Protein AF-A0A9P6I2E2-F1 (afdb_monomer)

Radius of gyration: 27.04 Å; Cα contacts (8 Å, |Δi|>4): 259; chains: 1; bounding box: 62×48×86 Å

Nearest PDB structures (foldseek):
  1e0s-assembly1_A  TM=2.964E-01  e=1.724E-02  Homo sapiens
  1hur-assembly1_B  TM=3.135E-01  e=8.341E-02  Homo sapiens
  1moz-assembly2_B  TM=3.177E-01  e=1.143E-01  Saccharomyces cerevisiae
  1mr3-assembly1_F  TM=2.846E-01  e=8.884E-02  Saccharomyces cerevisiae
  2x77-assembly1_A  TM=3.031E-01  e=4.298E-01  Leishmania major

Secondary structure (DSSP, 8-state):
--HHHHHHHHHHHHHHHTGGG-------PPPP-------------------------------HHHHHHHHTT--EEEEESSHHHHHHHHHT-SEEEPP-PPPTT----EEEEEETTEEEEEEEPPTT--SHHHHHHHHHHHHHH-TT--EEEE--------S-S--S--------TT-EEEEES-GGGS-GGGTHHHHHHHHHHHHHHHHTTSEEEEE-----HHHHHHHTTS--------HHHHHHHHHHHHHHHHTTS---TTHHHHHHHHHHHHHTT-

InterPro domains:
  IPR035994 Nucleoside phosphorylase superfamily [G3DSA:3.40.50.1580] (73-261)
  IPR035994 Nucleoside phosphorylase superfamily [SSF53167] (71-188)
  IPR053137 Nucleotide-binding leucine-rich repeat (NLR)-like [PTHR46082] (70-202)
  IPR056884 Nephrocystin 3-like, N-terminal [PF24883] (179-222)

Solvent-accessible surface area (backbone atoms only — not comparable to full-atom values): 18005 Å² total; per-residue (Å²): 132,61,65,67,60,49,50,52,52,51,46,50,47,59,58,64,71,55,64,86,75,76,85,84,82,88,85,82,90,83,82,90,79,90,84,83,87,86,85,90,87,86,84,88,85,93,80,92,83,91,78,95,67,88,72,80,74,81,72,78,73,79,61,61,69,62,54,51,63,57,34,53,63,28,37,35,36,37,40,13,62,42,74,70,39,37,53,53,54,59,71,61,42,76,41,80,47,81,83,74,90,65,60,98,90,43,89,74,65,69,46,38,27,27,48,86,93,42,30,35,40,36,35,47,46,61,89,96,49,81,56,68,68,60,49,51,52,53,49,53,46,47,49,69,69,25,74,44,48,78,44,74,44,81,52,69,90,80,90,77,79,57,69,82,89,70,96,63,96,68,90,64,87,62,55,56,96,84,54,43,74,50,78,41,80,50,54,65,72,46,57,61,90,79,44,50,32,63,52,49,52,52,44,54,53,51,50,30,68,76,42,61,91,41,40,46,81,46,76,41,58,72,96,40,77,70,57,50,63,74,46,68,89,55,95,80,80,89,82,61,42,48,64,66,54,47,38,53,52,40,65,73,46,41,63,79,65,45,76,79,51,77,98,50,91,64,48,65,60,52,49,42,50,54,46,42,74,68,51,77,38,94

Structure (mmCIF, N/CA/C/O backbone):
data_AF-A0A9P6I2E2-F1
#
_entry.id   AF-A0A9P6I2E2-F1
#
loop_
_atom_site.group_PDB
_atom_site.id
_atom_site.type_symbol
_atom_site.label_atom_id
_atom_site.label_alt_id
_atom_site.label_comp_id
_atom_site.label_asym_id
_atom_site.label_entity_id
_atom_site.label_seq_id
_atom_site.pdbx_PDB_ins_code
_atom_site.Cartn_x
_atom_site.Cartn_y
_atom_site.Cartn_z
_atom_site.occupancy
_atom_site.B_iso_or_equiv
_atom_site.auth_seq_id
_atom_site.auth_comp_id
_atom_site.auth_asym_id
_atom_site.auth_atom_id
_atom_site.pdbx_PDB_model_num
ATOM 1 N N . MET A 1 1 ? -9.040 20.855 3.981 1.00 49.97 1 MET A N 1
ATOM 2 C CA . MET A 1 1 ? -9.761 19.614 3.627 1.00 49.97 1 MET A CA 1
ATOM 3 C C . MET A 1 1 ? -10.482 19.162 4.879 1.00 49.97 1 MET A C 1
ATOM 5 O O . MET A 1 1 ? -9.845 19.140 5.918 1.00 49.97 1 MET A O 1
ATOM 9 N N . ASP A 1 2 ? -11.789 18.930 4.806 1.00 62.09 2 ASP A N 1
ATOM 10 C CA . ASP A 1 2 ? -12.589 18.539 5.970 1.00 62.09 2 ASP A CA 1
ATOM 11 C C . ASP A 1 2 ? -12.323 17.061 6.301 1.00 62.09 2 ASP A C 1
ATOM 13 O O . ASP A 1 2 ? -12.554 16.191 5.457 1.00 62.09 2 ASP A O 1
ATOM 17 N N . ILE A 1 3 ? -11.776 16.803 7.492 1.00 42.94 3 ILE A N 1
ATOM 18 C CA . ILE A 1 3 ? -11.424 15.461 7.974 1.00 42.94 3 ILE A CA 1
ATOM 19 C C . ILE A 1 3 ? -12.670 14.576 8.033 1.00 42.94 3 ILE A C 1
ATOM 21 O O . ILE A 1 3 ? -12.584 13.403 7.680 1.00 42.94 3 ILE A O 1
ATOM 25 N N . GLU A 1 4 ? -13.842 15.124 8.367 1.00 44.62 4 GLU A N 1
ATOM 26 C CA . GLU A 1 4 ? -15.082 14.342 8.389 1.00 44.62 4 GLU A CA 1
ATOM 27 C C . GLU A 1 4 ? -15.512 13.922 6.984 1.00 44.62 4 GLU A C 1
ATOM 29 O O . GLU A 1 4 ? -15.954 12.793 6.768 1.00 44.62 4 GLU A O 1
ATOM 34 N N . ARG A 1 5 ? -15.327 14.803 5.996 1.00 43.84 5 ARG A N 1
ATOM 35 C CA . ARG A 1 5 ? -15.618 14.484 4.595 1.00 43.84 5 ARG A CA 1
ATOM 36 C C . ARG A 1 5 ? -14.666 13.417 4.060 1.00 43.84 5 ARG A C 1
ATOM 38 O O . ARG A 1 5 ? -15.123 12.500 3.385 1.00 43.84 5 ARG A O 1
ATOM 45 N N . LEU A 1 6 ? -13.376 13.503 4.392 1.00 46.28 6 LEU A N 1
ATOM 46 C CA . LEU A 1 6 ? -12.390 12.484 4.028 1.00 46.28 6 LEU A CA 1
ATOM 47 C C . LEU A 1 6 ? -12.698 11.145 4.713 1.00 46.28 6 LEU A C 1
ATOM 49 O O . LEU A 1 6 ? -12.733 10.120 4.041 1.00 46.28 6 LEU A O 1
ATOM 53 N N . ARG A 1 7 ? -13.009 11.155 6.014 1.00 53.84 7 ARG A N 1
ATOM 54 C CA . ARG A 1 7 ? -13.409 9.972 6.793 1.00 53.84 7 ARG A CA 1
ATOM 55 C C . ARG A 1 7 ? -14.649 9.301 6.222 1.00 53.84 7 ARG A C 1
ATOM 57 O O . ARG A 1 7 ? -14.660 8.087 6.059 1.00 53.84 7 ARG A O 1
ATOM 64 N N . LYS A 1 8 ? -15.663 10.077 5.836 1.00 53.69 8 LYS A N 1
ATOM 65 C CA . LYS A 1 8 ? -16.885 9.552 5.214 1.00 53.69 8 LYS A CA 1
ATOM 66 C C . LYS A 1 8 ? -16.615 8.928 3.843 1.00 53.69 8 LYS A C 1
ATOM 68 O O . LYS A 1 8 ? -17.142 7.860 3.550 1.00 53.69 8 LYS A O 1
ATOM 73 N N . SER A 1 9 ? -15.784 9.571 3.029 1.00 49.38 9 SER A N 1
ATOM 74 C CA . SER A 1 9 ? -15.399 9.098 1.696 1.00 49.38 9 SER A CA 1
ATOM 75 C C . SER A 1 9 ? -14.531 7.840 1.738 1.00 49.38 9 SER A C 1
ATOM 77 O O . SER A 1 9 ? -14.812 6.874 1.032 1.00 49.38 9 SER A O 1
ATOM 79 N N . ILE A 1 10 ? -13.523 7.822 2.611 1.00 53.28 10 ILE A N 1
ATOM 80 C CA . ILE A 1 10 ? -12.698 6.645 2.882 1.00 53.28 10 ILE A CA 1
ATOM 81 C C . ILE A 1 10 ? -13.595 5.528 3.431 1.00 53.28 10 ILE A C 1
ATOM 83 O O . ILE A 1 10 ? -13.597 4.429 2.891 1.00 53.28 10 ILE A O 1
ATOM 87 N N . GLY A 1 11 ? -14.452 5.810 4.417 1.00 55.69 11 GLY A N 1
ATOM 88 C CA . GLY A 1 11 ? -15.417 4.846 4.953 1.00 55.69 11 GLY A CA 1
ATOM 89 C C . GLY A 1 11 ? -16.348 4.250 3.889 1.00 55.69 11 GLY A C 1
ATOM 90 O O . GLY A 1 11 ? -16.613 3.051 3.907 1.00 55.69 11 GLY A O 1
ATOM 91 N N . GLN A 1 12 ? -16.810 5.045 2.920 1.00 49.62 12 GLN A N 1
ATOM 92 C CA . GLN A 1 12 ? -17.607 4.553 1.790 1.00 49.62 12 GLN A CA 1
ATOM 93 C C . GLN A 1 12 ? -16.805 3.649 0.851 1.00 49.62 12 GLN A C 1
ATOM 95 O O . GLN A 1 12 ? -17.324 2.613 0.435 1.00 49.62 12 GLN A O 1
ATOM 100 N N . PHE A 1 13 ? -15.548 3.987 0.558 1.00 51.56 13 PHE A N 1
ATOM 101 C CA . PHE A 1 13 ? -14.645 3.099 -0.173 1.00 51.56 13 PHE A CA 1
ATOM 102 C C . PHE A 1 13 ? -14.507 1.751 0.541 1.00 51.56 13 PHE A C 1
ATOM 104 O O . PHE A 1 13 ? -14.855 0.721 -0.031 1.00 51.56 13 PHE A O 1
ATOM 111 N N . TRP A 1 14 ? -14.171 1.763 1.836 1.00 53.38 14 TRP A N 1
ATOM 112 C CA . TRP A 1 14 ? -14.073 0.552 2.660 1.00 53.38 14 TRP A CA 1
ATOM 113 C C . TRP A 1 14 ? -15.358 -0.291 2.670 1.00 53.38 14 TRP A C 1
ATOM 115 O O . TRP A 1 14 ? -15.299 -1.518 2.714 1.00 53.38 14 TRP A O 1
ATOM 125 N N . GLN A 1 15 ? -16.534 0.338 2.638 1.00 49.53 15 GLN A N 1
ATOM 126 C CA . GLN A 1 15 ? -17.828 -0.358 2.608 1.00 49.53 15 GLN A CA 1
ATOM 127 C C . GLN A 1 15 ? -18.157 -0.976 1.246 1.00 49.53 15 GLN A C 1
ATOM 129 O O . GLN A 1 15 ? -18.928 -1.931 1.186 1.00 49.53 15 GLN A O 1
ATOM 134 N N . THR A 1 16 ? -17.630 -0.424 0.155 1.00 45.88 16 THR A N 1
ATOM 135 C CA . THR A 1 16 ? -17.978 -0.850 -1.208 1.00 45.88 16 THR A CA 1
ATOM 136 C C . THR A 1 16 ? -17.026 -1.940 -1.695 1.00 45.88 16 THR A C 1
ATOM 138 O O . THR A 1 16 ? -17.489 -2.937 -2.241 1.00 45.88 16 THR A O 1
ATOM 141 N N . THR A 1 17 ? -15.733 -1.814 -1.384 1.00 43.41 17 THR A N 1
ATOM 142 C CA . THR A 1 17 ? -14.674 -2.778 -1.729 1.00 43.41 17 THR A CA 1
ATOM 143 C C . THR A 1 17 ? -14.797 -4.101 -0.969 1.00 43.41 17 THR A C 1
ATOM 145 O O . THR A 1 17 ? -14.499 -5.162 -1.505 1.00 43.41 17 THR A O 1
ATOM 148 N N . LEU A 1 18 ? -15.264 -4.067 0.286 1.00 49.19 18 LEU A N 1
ATOM 149 C CA . LEU A 1 18 ? -15.216 -5.222 1.197 1.00 49.19 18 LEU A CA 1
ATOM 150 C C . LEU A 1 18 ? -16.548 -5.972 1.350 1.00 49.19 18 LEU A C 1
ATOM 152 O O . LEU A 1 18 ? -16.693 -6.807 2.239 1.00 49.19 18 LEU A O 1
ATOM 156 N N . LYS A 1 19 ? -17.538 -5.704 0.491 1.00 43.62 19 LYS A N 1
ATOM 157 C CA . LYS A 1 19 ? -18.836 -6.409 0.505 1.00 43.62 19 LYS A CA 1
ATOM 158 C C . LYS A 1 19 ? -18.767 -7.876 0.065 1.00 43.62 19 LYS A C 1
ATOM 160 O O . LYS A 1 19 ? -19.709 -8.607 0.339 1.00 43.62 19 LYS A O 1
ATOM 165 N N . GLY A 1 20 ? -17.677 -8.313 -0.567 1.00 36.00 20 GLY A N 1
ATOM 166 C CA . GLY A 1 20 ? -17.499 -9.700 -1.017 1.00 36.00 20 GLY A CA 1
ATOM 167 C C . GLY A 1 20 ? -17.038 -10.689 0.060 1.00 36.00 20 GLY A C 1
ATOM 168 O O . GLY A 1 20 ? -16.788 -11.842 -0.263 1.00 36.00 20 GLY A O 1
ATOM 169 N N . ALA A 1 21 ? -16.879 -10.260 1.317 1.00 41.47 21 ALA A N 1
ATOM 170 C CA . ALA A 1 21 ? -16.219 -11.058 2.354 1.00 41.47 21 ALA A CA 1
ATOM 171 C C . ALA A 1 21 ? -17.137 -11.509 3.511 1.00 41.47 21 ALA A C 1
ATOM 173 O O . ALA A 1 21 ? -16.623 -12.050 4.491 1.00 41.47 21 ALA A O 1
ATOM 174 N N . ASP A 1 22 ? -18.452 -11.283 3.386 1.00 38.75 22 ASP A N 1
ATOM 175 C CA . ASP A 1 22 ? -19.469 -11.448 4.440 1.00 38.75 22 ASP A CA 1
ATOM 176 C C . ASP A 1 22 ? -20.515 -12.546 4.113 1.00 38.75 22 ASP A C 1
ATOM 178 O O . ASP A 1 22 ? -21.703 -12.363 4.386 1.00 38.75 22 ASP A O 1
ATOM 182 N N . GLU A 1 23 ? -20.119 -13.694 3.550 1.00 36.84 23 GLU A N 1
ATOM 183 C CA . GLU A 1 23 ? -20.963 -14.899 3.652 1.00 36.84 23 GLU A CA 1
ATOM 184 C C . GLU A 1 23 ? -20.559 -15.746 4.870 1.00 36.84 23 GLU A C 1
ATOM 186 O O . GLU A 1 23 ? -19.530 -16.414 4.893 1.00 36.84 23 GLU A O 1
ATOM 191 N N . GLU A 1 24 ? -21.448 -15.652 5.867 1.00 35.50 24 GLU A N 1
ATOM 192 C CA . GLU A 1 24 ? -21.705 -16.518 7.026 1.00 35.50 24 GLU A CA 1
ATOM 193 C C . GLU A 1 24 ? -20.691 -16.574 8.180 1.00 35.50 24 GLU A C 1
ATOM 195 O O . GLU A 1 24 ? -19.664 -17.230 8.101 1.00 35.50 24 GLU A O 1
ATOM 200 N N . LEU A 1 25 ? -21.099 -16.026 9.337 1.00 30.27 25 LEU A N 1
ATOM 201 C CA . LEU A 1 25 ? -21.218 -16.777 10.601 1.00 30.27 25 LEU A CA 1
ATOM 202 C C . LEU A 1 25 ? -22.277 -16.107 11.520 1.00 30.27 25 LEU A C 1
ATOM 204 O O . LEU A 1 25 ? -22.329 -14.877 11.609 1.00 30.27 25 LEU A O 1
ATOM 208 N N . PRO A 1 26 ? -23.153 -16.875 12.201 1.00 31.88 26 PRO A N 1
ATOM 209 C CA . PRO A 1 26 ? -24.278 -16.329 12.955 1.00 31.88 26 PRO A CA 1
ATOM 210 C C . PRO A 1 26 ? -23.908 -15.912 14.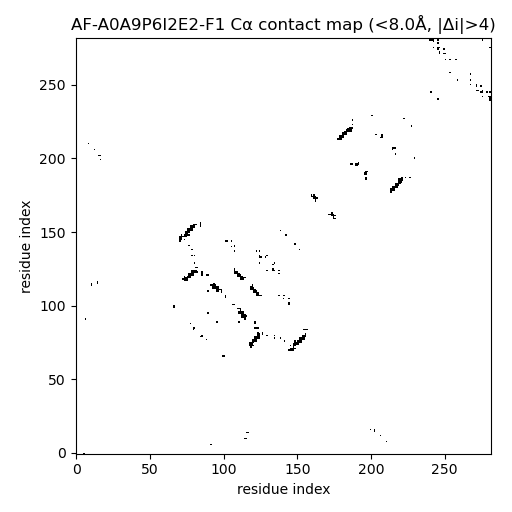390 1.00 31.88 26 PRO A C 1
ATOM 212 O O . PRO A 1 26 ? -23.508 -16.723 15.214 1.00 31.88 26 PRO A O 1
ATOM 215 N N . GLY A 1 27 ? -24.147 -14.629 14.672 1.00 34.41 27 GLY A N 1
ATOM 216 C CA . GLY A 1 27 ? -24.648 -14.040 15.920 1.00 34.41 27 GLY A CA 1
ATOM 217 C C . GLY A 1 27 ? -24.216 -14.598 17.282 1.00 34.41 27 GLY A C 1
ATOM 218 O O . GLY A 1 27 ? -24.781 -15.570 17.773 1.00 34.41 27 GLY A O 1
ATOM 219 N N . THR A 1 28 ? -23.451 -13.792 18.019 1.00 29.08 28 THR A N 1
ATOM 220 C CA . THR A 1 28 ? -23.495 -13.765 19.490 1.00 29.08 28 THR A CA 1
ATOM 221 C C . THR A 1 28 ? -23.706 -12.337 19.980 1.00 29.08 28 THR A C 1
ATOM 223 O O . THR A 1 28 ? -22.855 -11.466 19.829 1.00 29.08 28 THR A O 1
ATOM 226 N N . LYS A 1 29 ? -24.887 -12.095 20.558 1.00 30.80 29 LYS A N 1
ATOM 227 C CA . LYS A 1 29 ? -25.217 -10.876 21.305 1.00 30.80 29 LYS A CA 1
ATOM 228 C C . LYS A 1 29 ? -24.415 -10.885 22.608 1.00 30.80 29 LYS A C 1
ATOM 230 O O . LYS A 1 29 ? -24.585 -11.819 23.386 1.00 30.80 29 LYS A O 1
ATOM 235 N N . SER A 1 30 ? -23.603 -9.859 22.862 1.00 28.75 30 SER A N 1
ATOM 236 C CA . SER A 1 30 ? -23.009 -9.638 24.185 1.00 28.75 30 SER A CA 1
ATOM 237 C C . SER A 1 30 ? -23.751 -8.528 24.926 1.00 28.75 30 SER A C 1
ATOM 239 O O . SER A 1 30 ? -24.087 -7.481 24.373 1.00 28.75 30 SER A O 1
ATOM 241 N N . THR A 1 31 ? -24.069 -8.841 26.174 1.00 24.59 31 THR A N 1
ATOM 242 C CA . THR A 1 31 ? -24.936 -8.125 27.104 1.00 24.59 31 THR A CA 1
ATOM 243 C C . THR A 1 31 ? -24.124 -7.088 27.875 1.00 24.59 31 THR A C 1
ATOM 245 O O . THR A 1 31 ? -23.065 -7.395 28.410 1.00 24.59 31 THR A O 1
ATOM 248 N N . THR A 1 32 ? -24.634 -5.862 27.971 1.00 24.12 32 THR A N 1
ATOM 249 C CA . THR A 1 32 ? -24.052 -4.784 28.779 1.00 24.12 32 THR A CA 1
ATOM 250 C C . THR A 1 32 ? -24.251 -5.050 30.273 1.00 24.12 32 THR A C 1
ATOM 252 O O . THR A 1 32 ? -25.388 -5.188 30.724 1.00 24.12 32 THR A O 1
ATOM 255 N N . THR A 1 33 ? -23.181 -4.999 31.067 1.00 26.23 33 THR A N 1
ATOM 256 C CA . THR A 1 33 ? -23.269 -4.785 32.520 1.00 26.23 33 THR A CA 1
ATOM 257 C C . THR A 1 33 ? -22.439 -3.574 32.921 1.00 26.23 33 THR A C 1
ATOM 259 O O . THR A 1 33 ? -21.223 -3.554 32.775 1.00 26.23 33 THR A O 1
ATOM 262 N N . LYS A 1 34 ? -23.144 -2.555 33.423 1.00 25.88 34 LYS A N 1
ATOM 263 C CA . LYS A 1 34 ? -22.601 -1.438 34.198 1.00 25.88 34 LYS A CA 1
ATOM 264 C C . LYS A 1 34 ? -22.258 -1.928 35.602 1.00 25.88 34 LYS A C 1
ATOM 266 O O . LYS A 1 34 ? -23.118 -2.535 36.235 1.00 25.88 34 LYS A O 1
ATOM 271 N N . THR A 1 35 ? -21.124 -1.498 36.136 1.00 28.42 35 THR A N 1
ATOM 272 C CA . THR A 1 35 ? -20.984 -1.234 37.573 1.00 28.42 35 THR A CA 1
ATOM 273 C C . THR A 1 35 ? -20.247 0.079 37.771 1.00 28.42 35 THR A C 1
ATOM 275 O O . THR A 1 35 ? -19.296 0.390 37.060 1.00 28.42 35 THR A O 1
ATOM 278 N N . ALA A 1 36 ? -20.791 0.862 38.692 1.00 27.59 36 ALA A N 1
ATOM 279 C CA . ALA A 1 36 ? -20.346 2.175 39.107 1.00 27.59 36 ALA A CA 1
ATOM 280 C C . ALA A 1 36 ? -19.538 2.084 40.412 1.00 27.59 36 ALA A C 1
ATOM 282 O O . ALA A 1 36 ? -19.499 1.032 41.049 1.00 27.59 36 ALA A O 1
ATOM 283 N N . ASP A 1 37 ? -19.026 3.255 40.787 1.00 29.11 37 ASP A N 1
ATOM 284 C CA . ASP A 1 37 ? -18.584 3.702 42.111 1.00 29.11 37 ASP A CA 1
ATOM 285 C C . ASP A 1 37 ? -17.114 3.455 42.479 1.00 29.11 37 ASP A C 1
ATOM 287 O O . ASP A 1 37 ? -16.637 2.335 42.635 1.00 29.11 37 ASP A O 1
ATOM 291 N N . GLY A 1 38 ? -16.401 4.577 42.618 1.00 26.66 38 GLY A N 1
ATOM 292 C CA . GLY A 1 38 ? -15.050 4.657 43.156 1.00 26.66 38 GLY A CA 1
ATOM 293 C C . GLY A 1 38 ? -15.019 5.017 44.637 1.00 26.66 38 GLY A C 1
ATOM 294 O O . GLY A 1 38 ? -16.049 5.349 45.213 1.00 26.66 38 GLY A O 1
ATOM 295 N N . VAL A 1 39 ? -13.812 5.012 45.209 1.00 29.77 39 VAL A N 1
ATOM 296 C CA . VAL A 1 39 ? -13.397 5.757 46.410 1.00 29.77 39 VAL A CA 1
ATOM 297 C C . VAL A 1 39 ? -11.883 6.017 46.304 1.00 29.77 39 VAL A C 1
ATOM 299 O O . VAL A 1 39 ? -11.124 5.118 45.948 1.00 29.77 39 VAL A O 1
ATOM 302 N N . GLU A 1 40 ? -11.474 7.255 46.591 1.00 29.72 40 GLU A N 1
ATOM 303 C CA . GLU A 1 40 ? -10.091 7.721 46.781 1.00 29.72 40 GLU A CA 1
ATOM 304 C C . GLU A 1 40 ? -9.600 7.506 48.229 1.00 29.72 40 GLU A C 1
ATOM 306 O O . GLU A 1 40 ? -10.413 7.514 49.152 1.00 29.72 40 GLU A O 1
ATOM 311 N N . ASP A 1 41 ? -8.270 7.425 48.400 1.00 28.19 41 ASP A N 1
ATOM 312 C CA . ASP A 1 41 ? -7.422 8.123 49.404 1.00 28.19 41 ASP A CA 1
ATOM 313 C C . ASP A 1 41 ? -6.323 7.225 50.019 1.00 28.19 41 ASP A C 1
ATOM 315 O O . ASP A 1 41 ? -6.552 6.060 50.337 1.00 28.19 41 ASP A O 1
ATOM 319 N N . GLY A 1 42 ? -5.142 7.814 50.254 1.00 28.50 42 GLY A N 1
ATOM 320 C CA . GLY A 1 42 ? -4.362 7.494 51.454 1.00 28.50 42 GLY A CA 1
ATOM 321 C C . GLY A 1 42 ? -2.917 7.032 51.272 1.00 28.50 42 GLY A C 1
ATOM 322 O O . GLY A 1 42 ? -2.625 5.847 51.200 1.00 28.50 42 GLY A O 1
ATOM 323 N N . SER A 1 43 ? -2.004 7.996 51.307 1.00 27.17 43 SER A N 1
ATOM 324 C CA . SER A 1 43 ? -0.535 7.938 51.391 1.00 27.17 43 SER A CA 1
ATOM 325 C C . SER A 1 43 ? 0.139 6.958 52.387 1.00 27.17 43 SER A C 1
ATOM 327 O O . SER A 1 43 ? -0.216 6.911 53.558 1.00 27.17 43 SER A O 1
ATOM 329 N N . SER A 1 44 ? 1.236 6.346 51.909 1.00 27.72 44 SER A N 1
ATOM 330 C CA . SER A 1 44 ? 2.567 6.099 52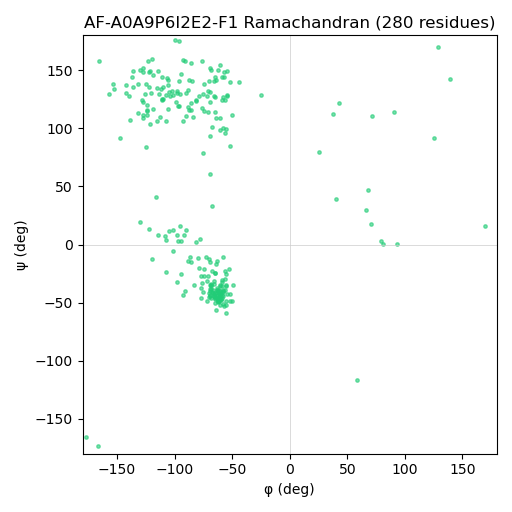.524 1.00 27.72 44 SER A CA 1
ATOM 331 C C . SER A 1 44 ? 2.734 5.634 53.985 1.00 27.72 44 SER A C 1
ATOM 333 O O . SER A 1 44 ? 2.561 6.429 54.902 1.00 27.72 44 SER A O 1
ATOM 335 N N . GLU A 1 45 ? 3.387 4.476 54.167 1.00 26.31 45 GLU A N 1
ATOM 336 C CA . GLU A 1 45 ? 4.462 4.299 55.164 1.00 26.31 45 GLU A CA 1
ATOM 337 C C . GLU A 1 45 ? 5.378 3.113 54.783 1.00 26.31 45 GLU A C 1
ATOM 339 O O . GLU A 1 45 ? 4.904 2.026 54.463 1.00 26.31 45 GLU A O 1
ATOM 344 N N . TRP A 1 46 ? 6.700 3.332 54.768 1.00 26.58 46 TRP A N 1
ATOM 345 C CA . TRP A 1 46 ? 7.716 2.299 54.522 1.00 26.58 46 TRP A CA 1
ATOM 346 C C . TRP A 1 46 ? 8.110 1.633 55.845 1.00 26.58 46 TRP A C 1
ATOM 348 O O . TRP A 1 46 ? 8.690 2.287 56.710 1.00 26.58 46 TRP A O 1
ATOM 358 N N . GLY A 1 47 ? 7.876 0.326 55.970 1.00 28.45 47 GLY A N 1
ATOM 359 C CA . GLY A 1 47 ? 8.371 -0.497 57.074 1.00 28.45 47 GLY A CA 1
ATOM 360 C C . GLY A 1 47 ? 8.851 -1.852 56.562 1.00 28.45 47 GLY A C 1
ATOM 361 O O . GLY A 1 47 ? 8.047 -2.688 56.170 1.00 28.45 47 GLY A O 1
ATOM 362 N N . MET A 1 48 ? 10.168 -2.053 56.546 1.00 27.33 48 MET A N 1
ATOM 363 C CA . MET A 1 48 ? 10.827 -3.327 56.245 1.00 27.33 48 MET A CA 1
ATOM 364 C C . MET A 1 48 ? 10.930 -4.162 57.527 1.00 27.33 48 MET A C 1
ATOM 366 O O . MET A 1 48 ? 11.681 -3.758 58.413 1.00 27.33 48 MET A O 1
ATOM 370 N N . ILE A 1 49 ? 10.261 -5.319 57.604 1.00 32.88 49 ILE A N 1
ATOM 371 C CA . ILE A 1 49 ? 10.718 -6.491 58.375 1.00 32.88 49 ILE A CA 1
ATOM 372 C C . ILE A 1 49 ? 10.372 -7.756 57.578 1.00 32.88 49 ILE A C 1
ATOM 374 O O . ILE A 1 49 ? 9.260 -7.913 57.086 1.00 32.88 49 ILE A O 1
ATOM 378 N N . ASP A 1 50 ? 11.388 -8.600 57.443 1.00 35.47 50 ASP A N 1
ATOM 379 C CA . ASP A 1 50 ? 11.473 -9.858 56.709 1.00 35.47 50 ASP A CA 1
ATOM 380 C C . ASP A 1 50 ? 11.211 -11.029 57.675 1.00 35.47 50 ASP A C 1
ATOM 382 O O . ASP A 1 50 ? 11.960 -11.194 58.642 1.00 35.47 50 ASP A O 1
ATOM 386 N N . ASP A 1 51 ? 10.170 -11.833 57.439 1.00 29.31 51 ASP A N 1
ATOM 387 C CA . ASP A 1 51 ? 10.057 -13.194 57.973 1.00 29.31 51 ASP A CA 1
ATOM 388 C C . ASP A 1 51 ? 9.299 -14.146 57.026 1.00 29.31 51 ASP A C 1
ATOM 390 O O . ASP A 1 51 ? 8.087 -14.319 57.049 1.00 29.31 51 ASP A O 1
ATOM 394 N N . GLY A 1 52 ? 10.081 -14.817 56.177 1.00 43.81 52 GLY A N 1
ATOM 395 C CA . GLY A 1 52 ? 9.881 -16.202 55.744 1.00 43.81 52 GLY A CA 1
ATOM 396 C C . GLY A 1 52 ? 8.459 -16.776 55.775 1.00 43.81 52 GLY A C 1
ATOM 397 O O . GLY A 1 52 ? 8.141 -17.626 56.603 1.00 43.81 52 GLY A O 1
ATOM 398 N N . SER A 1 53 ? 7.666 -16.449 54.760 1.00 32.66 53 SER A N 1
ATOM 399 C CA . SER A 1 53 ? 6.692 -17.382 54.199 1.00 32.66 53 SER A CA 1
ATOM 400 C C . SER A 1 53 ? 6.706 -17.217 52.684 1.00 32.66 53 SER A C 1
ATOM 402 O O . SER A 1 53 ? 6.671 -16.102 52.168 1.00 32.66 53 SER A O 1
ATOM 404 N N . CYS A 1 54 ? 6.868 -18.325 51.958 1.00 30.52 54 CYS A N 1
ATOM 405 C CA . CYS A 1 54 ? 6.744 -18.331 50.508 1.00 30.52 54 CYS A CA 1
ATOM 406 C C . CYS A 1 54 ? 5.321 -17.886 50.164 1.00 30.52 54 CYS A C 1
ATOM 408 O O . CYS A 1 54 ? 4.395 -18.691 50.249 1.00 30.52 54 CYS A O 1
ATOM 410 N N . ALA A 1 55 ? 5.156 -16.609 49.820 1.00 30.34 55 ALA A N 1
ATOM 411 C CA . ALA A 1 55 ? 3.945 -16.114 49.199 1.00 30.34 55 ALA A CA 1
ATOM 412 C C . ALA A 1 55 ? 3.713 -16.942 47.934 1.00 30.34 55 ALA A C 1
ATOM 414 O O . ALA A 1 55 ? 4.604 -17.074 47.088 1.00 30.34 55 ALA A O 1
ATOM 415 N N . GLU A 1 56 ? 2.533 -17.545 47.853 1.00 32.00 56 GLU A N 1
ATOM 416 C CA . GLU A 1 56 ? 2.012 -18.136 46.635 1.00 32.00 56 GLU A CA 1
ATOM 417 C C . GLU A 1 56 ? 2.155 -17.082 45.535 1.00 32.00 56 GLU A C 1
ATOM 419 O O . GLU A 1 56 ? 1.545 -16.015 45.586 1.00 32.00 56 GLU A O 1
ATOM 424 N N . GLN A 1 57 ? 3.045 -17.338 44.575 1.00 29.27 57 GLN A N 1
ATOM 425 C CA . GLN A 1 57 ? 3.055 -16.575 43.342 1.00 29.27 57 GLN A CA 1
ATOM 426 C C . GLN A 1 57 ? 1.686 -16.806 42.710 1.00 29.27 57 GLN A C 1
ATOM 428 O O . GLN A 1 57 ? 1.409 -17.91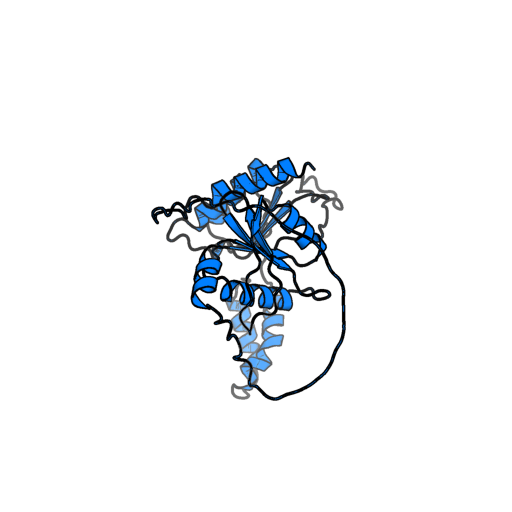4 42.242 1.00 29.27 57 GLN A O 1
ATOM 433 N N . GLU A 1 58 ? 0.832 -15.782 42.710 1.00 29.92 58 GLU A N 1
ATOM 434 C CA . GLU A 1 58 ? -0.284 -15.716 41.777 1.00 29.92 58 GLU A CA 1
ATOM 435 C C . GLU A 1 58 ? 0.324 -15.811 40.379 1.00 29.92 58 GLU A C 1
ATOM 437 O O . GLU A 1 58 ? 0.859 -14.860 39.807 1.00 29.92 58 GLU A O 1
ATOM 442 N N . THR A 1 59 ? 0.328 -17.030 39.861 1.00 30.67 59 THR A N 1
ATOM 443 C CA . THR A 1 59 ? 0.638 -17.313 38.477 1.00 30.67 59 THR A CA 1
ATOM 444 C C . THR A 1 59 ? -0.535 -16.754 37.693 1.00 30.67 59 THR A C 1
ATOM 446 O O . THR A 1 59 ? -1.563 -17.406 37.545 1.00 30.67 59 THR A O 1
ATOM 449 N N . TYR A 1 60 ? -0.407 -15.508 37.229 1.00 36.81 60 TYR A N 1
ATOM 450 C CA . TYR A 1 60 ? -1.241 -14.998 36.148 1.00 36.81 60 TYR A CA 1
ATOM 451 C C . TYR A 1 60 ? -1.058 -15.964 34.980 1.00 36.81 60 TYR A C 1
ATOM 453 O O . TYR A 1 60 ? -0.031 -15.950 34.296 1.00 36.81 60 TYR A O 1
ATOM 461 N N . SER A 1 61 ? -2.012 -16.875 34.804 1.00 44.44 61 SER A N 1
ATOM 462 C CA . SER A 1 61 ? -2.025 -17.761 33.656 1.00 44.44 61 SER A CA 1
ATOM 463 C C . SER A 1 61 ? -2.217 -16.878 32.432 1.00 44.44 61 SER A C 1
ATOM 465 O O . SER A 1 61 ? -3.281 -16.288 32.245 1.00 44.44 61 SER A O 1
ATOM 467 N N . TYR A 1 62 ? -1.166 -16.742 31.627 1.00 50.00 62 TYR A N 1
ATOM 468 C CA . TYR A 1 62 ? -1.258 -16.165 30.294 1.00 50.00 62 TYR A CA 1
ATOM 469 C C . TYR A 1 62 ? -2.274 -17.003 29.508 1.00 50.00 62 TYR A C 1
ATOM 471 O O . TYR A 1 62 ? -1.951 -18.100 29.056 1.00 50.00 62 TYR A O 1
ATOM 479 N N . ASN A 1 63 ? -3.511 -16.520 29.390 1.00 63.16 63 ASN A N 1
ATOM 480 C CA . ASN A 1 63 ? -4.525 -17.141 28.544 1.00 63.16 63 ASN A CA 1
ATOM 481 C C . ASN A 1 63 ? -4.196 -16.811 27.083 1.00 63.16 63 ASN A C 1
ATOM 483 O O . ASN A 1 63 ? -4.772 -15.897 26.495 1.00 63.16 63 ASN A O 1
ATOM 487 N N . SER A 1 64 ? -3.232 -17.536 26.510 1.00 61.97 64 SER A N 1
ATOM 488 C CA . SER A 1 64 ? -2.855 -17.437 25.092 1.00 61.97 64 SER A CA 1
ATOM 489 C C . SER A 1 64 ? -4.070 -17.569 24.179 1.00 61.97 64 SER A C 1
ATOM 491 O O . SER A 1 64 ? -4.241 -16.771 23.263 1.00 61.97 64 SER A O 1
ATOM 493 N N . ASP A 1 65 ? -4.946 -18.518 24.499 1.00 68.19 65 ASP A N 1
ATOM 494 C CA . ASP A 1 65 ? -6.061 -18.915 23.641 1.00 68.19 65 ASP A CA 1
ATOM 495 C C . ASP A 1 65 ? -7.128 -17.810 23.547 1.00 68.19 65 ASP A C 1
ATOM 497 O O . ASP A 1 65 ? -7.718 -17.584 22.493 1.00 68.19 65 ASP A O 1
ATOM 501 N N . GLU A 1 66 ? -7.347 -17.057 24.629 1.00 73.44 66 GLU A N 1
ATOM 502 C CA . GLU A 1 66 ? -8.294 -15.938 24.642 1.00 73.44 66 GLU A CA 1
ATOM 503 C C . GLU A 1 66 ? -7.782 -14.776 23.779 1.00 73.44 66 GLU A C 1
ATOM 505 O O . GLU A 1 66 ? -8.520 -14.245 22.946 1.00 73.44 66 GLU A O 1
ATOM 510 N N . PHE A 1 67 ? -6.495 -14.435 23.891 1.00 74.75 67 PHE A N 1
ATOM 511 C CA . PHE A 1 67 ? -5.887 -13.388 23.070 1.00 74.75 67 PHE A CA 1
ATOM 512 C C . PHE A 1 67 ? -5.789 -13.774 21.592 1.00 74.75 67 PHE A C 1
ATOM 514 O O . PHE A 1 67 ? -5.979 -12.914 20.731 1.00 74.75 67 PHE A O 1
ATOM 521 N N . GLU A 1 68 ? -5.541 -15.046 21.273 1.00 71.88 68 GLU A N 1
ATOM 522 C CA . GLU A 1 68 ? -5.584 -15.547 19.894 1.00 71.88 68 GLU A CA 1
ATOM 523 C C . GLU A 1 68 ? -6.972 -15.335 19.274 1.00 71.88 68 GLU A C 1
ATOM 525 O O . GLU A 1 68 ? -7.086 -14.722 18.211 1.00 71.88 68 GLU A O 1
ATOM 530 N N . THR A 1 69 ? -8.047 -15.704 19.981 1.00 76.00 69 THR A N 1
ATOM 531 C CA . THR A 1 69 ? -9.419 -15.477 19.484 1.00 76.00 69 THR A CA 1
ATOM 532 C C . THR A 1 69 ? -9.791 -13.995 19.344 1.00 76.00 69 THR A C 1
ATOM 534 O O . THR A 1 69 ? -10.649 -13.644 18.531 1.00 76.00 69 THR A O 1
ATOM 537 N N . GLN A 1 70 ? -9.146 -13.100 20.098 1.00 89.38 70 GLN A N 1
ATOM 538 C CA . GLN A 1 70 ? -9.320 -11.652 19.947 1.00 89.38 70 GLN A CA 1
ATOM 539 C C . GLN A 1 70 ? -8.568 -11.098 18.730 1.00 89.38 70 GLN A C 1
ATOM 541 O O . GLN A 1 70 ? -9.091 -10.231 18.028 1.00 89.38 70 GLN A O 1
ATOM 546 N N . ARG A 1 71 ? -7.369 -11.612 18.436 1.00 93.38 71 ARG A N 1
ATOM 547 C CA . ARG A 1 71 ? -6.564 -11.214 17.264 1.00 93.38 71 ARG A CA 1
ATOM 548 C C . ARG A 1 71 ? -7.228 -11.603 15.947 1.00 93.38 71 ARG A C 1
ATOM 550 O O . ARG A 1 71 ? -7.136 -10.856 14.974 1.00 93.38 71 ARG A O 1
ATOM 557 N N . ASP A 1 72 ? -7.975 -12.701 15.945 1.00 94.44 72 ASP A N 1
ATOM 558 C CA . ASP A 1 72 ? -8.746 -13.180 14.794 1.00 94.44 72 ASP A CA 1
ATOM 559 C C . ASP A 1 72 ? -9.861 -12.224 14.340 1.00 94.44 72 ASP A C 1
ATOM 561 O O . ASP A 1 72 ? -10.391 -12.355 13.235 1.00 94.44 72 ASP A O 1
ATOM 565 N N . GLN A 1 73 ? -10.216 -11.234 15.159 1.00 94.69 73 GLN A N 1
ATOM 566 C CA . GLN A 1 73 ? -11.256 -10.265 14.825 1.00 94.69 73 GLN A CA 1
ATOM 567 C C . GLN A 1 73 ? -10.763 -9.156 13.890 1.00 94.69 73 GLN A C 1
ATOM 569 O O . GLN A 1 73 ? -11.585 -8.395 13.379 1.00 94.69 73 GLN A O 1
ATOM 574 N N . TYR A 1 74 ? -9.453 -9.032 13.671 1.00 97.25 74 TYR A N 1
ATOM 575 C CA . TYR A 1 74 ? -8.863 -7.969 12.864 1.00 97.25 74 TYR A CA 1
ATOM 576 C C . TYR A 1 74 ? -8.637 -8.425 11.427 1.00 97.25 74 TYR A C 1
ATOM 578 O O . TYR A 1 74 ? -8.025 -9.460 11.177 1.00 97.25 74 TYR A O 1
ATOM 586 N N . SER A 1 75 ? -9.108 -7.622 10.472 1.00 96.06 75 SER A N 1
ATOM 587 C CA . SER A 1 75 ? -9.054 -7.955 9.040 1.00 96.06 75 SER A CA 1
ATOM 588 C C . SER A 1 75 ? -8.260 -6.953 8.204 1.00 96.06 75 SER A C 1
ATOM 590 O O . SER A 1 75 ? -7.920 -7.252 7.058 1.00 96.06 75 SER A O 1
ATOM 592 N N . VAL A 1 76 ? -7.931 -5.791 8.771 1.00 97.12 76 VAL A N 1
ATOM 593 C CA . VAL A 1 76 ? -7.222 -4.712 8.084 1.00 97.12 76 VAL A CA 1
ATOM 594 C C . VAL A 1 76 ? -5.998 -4.294 8.890 1.00 97.12 76 VAL A C 1
ATOM 596 O O . VAL A 1 76 ? -6.111 -3.883 10.041 1.00 97.12 76 VAL A O 1
ATOM 599 N N . GLY A 1 77 ? -4.827 -4.362 8.272 1.00 97.81 77 GLY A N 1
ATOM 600 C CA . GLY A 1 77 ? -3.597 -3.773 8.777 1.00 97.81 77 GLY A CA 1
ATOM 601 C C . GLY A 1 77 ? -3.368 -2.398 8.155 1.00 97.81 77 GLY A C 1
ATOM 602 O O . GLY A 1 77 ? -3.600 -2.197 6.963 1.00 97.81 77 GLY A O 1
ATOM 603 N N . TRP A 1 78 ? -2.878 -1.457 8.950 1.00 98.12 78 TRP A N 1
ATOM 604 C CA . TRP A 1 78 ? -2.481 -0.117 8.536 1.00 98.12 78 TRP A CA 1
ATOM 605 C C . TRP A 1 78 ? -1.050 0.132 9.014 1.00 98.12 78 TRP A C 1
ATOM 607 O O . TRP A 1 78 ? -0.792 0.329 10.202 1.00 98.12 78 TRP A O 1
ATOM 617 N N . LEU A 1 79 ? -0.108 0.156 8.079 1.00 97.44 79 LEU A N 1
ATOM 618 C CA . LEU A 1 79 ? 1.306 0.406 8.326 1.00 97.44 79 LEU A CA 1
ATOM 619 C C . LEU A 1 79 ? 1.651 1.864 8.013 1.00 97.44 79 LEU A C 1
ATOM 621 O O . LEU A 1 79 ? 1.453 2.341 6.897 1.00 97.44 79 LEU A O 1
ATOM 625 N N . CYS A 1 80 ? 2.190 2.556 9.011 1.00 96.38 80 CYS A N 1
ATOM 626 C CA . CYS A 1 80 ? 2.704 3.920 8.914 1.00 96.38 80 CYS A CA 1
ATOM 627 C C . CYS A 1 80 ? 4.237 3.908 8.920 1.00 96.38 80 CYS A C 1
ATOM 629 O O . CYS A 1 80 ? 4.850 3.162 9.689 1.00 96.38 80 CYS A O 1
ATOM 631 N N . ALA A 1 81 ? 4.866 4.772 8.128 1.00 93.69 81 ALA A N 1
ATOM 632 C CA . ALA A 1 81 ? 6.313 4.965 8.152 1.00 93.69 81 ALA A CA 1
ATOM 633 C C . ALA A 1 81 ? 6.745 5.941 9.257 1.0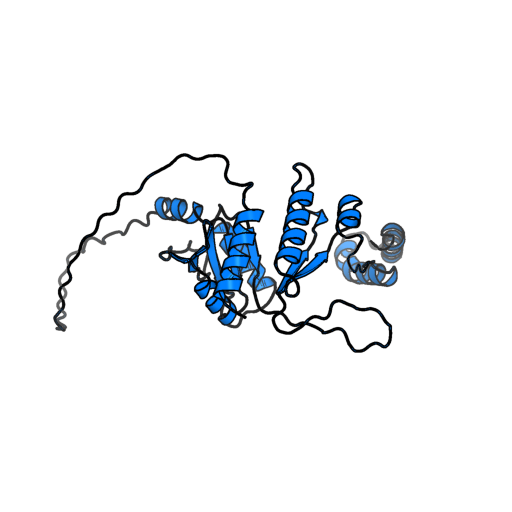0 93.69 81 ALA A C 1
ATOM 635 O O . ALA A 1 81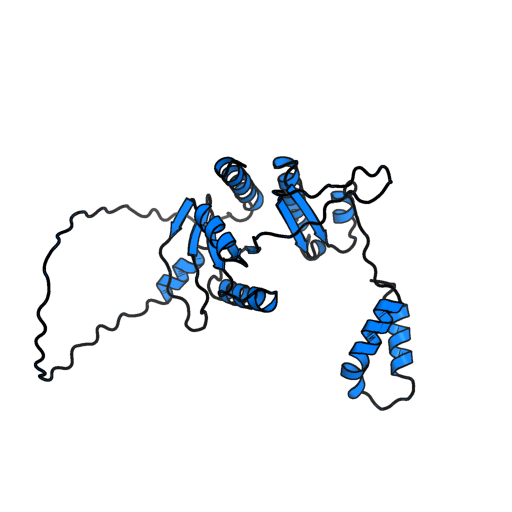 ? 7.812 5.777 9.849 1.00 93.69 81 ALA A O 1
ATOM 636 N N . LEU A 1 82 ? 5.924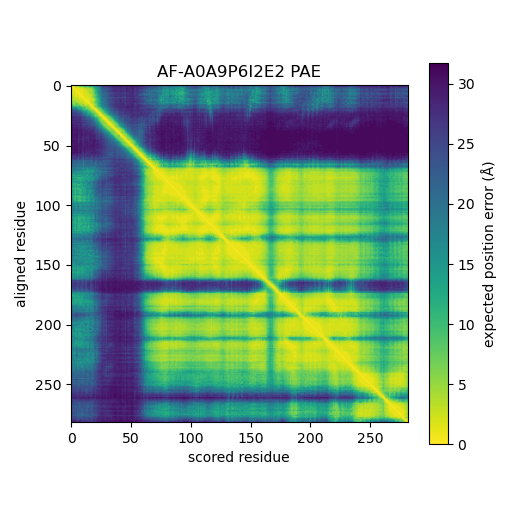 6.957 9.541 1.00 92.19 82 LEU A N 1
ATOM 637 C CA . LEU A 1 82 ? 6.250 8.053 10.448 1.00 92.19 82 LEU A CA 1
ATOM 638 C C . LEU A 1 82 ? 5.247 8.180 11.609 1.00 92.19 82 LEU A C 1
ATOM 640 O O . LEU A 1 82 ? 4.043 7.996 11.424 1.00 92.19 82 LEU A O 1
ATOM 644 N N . PRO A 1 83 ? 5.691 8.639 12.796 1.00 92.44 83 PRO A N 1
ATOM 645 C CA . PRO A 1 83 ? 4.795 8.861 13.936 1.00 92.44 83 PRO A CA 1
ATOM 646 C C . PRO A 1 83 ? 3.653 9.852 13.663 1.00 92.44 83 PRO A C 1
ATOM 648 O O . PRO A 1 83 ? 2.570 9.734 14.237 1.00 92.44 83 PRO A O 1
ATOM 651 N N . ILE A 1 84 ? 3.874 10.837 12.784 1.00 92.06 84 ILE A N 1
ATOM 652 C CA . ILE A 1 84 ? 2.828 11.795 12.396 1.00 92.06 84 ILE A CA 1
ATOM 653 C C . ILE A 1 84 ? 1.721 11.125 11.573 1.00 92.06 84 ILE A C 1
ATOM 655 O O . ILE A 1 84 ? 0.548 11.451 11.740 1.00 92.06 84 ILE A O 1
ATOM 659 N N . GLU A 1 85 ? 2.078 10.143 10.745 1.00 95.38 85 GLU A N 1
ATOM 660 C CA . GLU A 1 85 ? 1.125 9.340 9.976 1.00 95.38 85 GLU A CA 1
ATOM 661 C C . GLU A 1 85 ? 0.335 8.430 10.913 1.00 95.38 85 GLU A C 1
ATOM 663 O O . GLU A 1 85 ? -0.887 8.369 10.814 1.00 95.38 85 GLU A O 1
ATOM 668 N N . GLN A 1 86 ? 1.002 7.816 11.898 1.00 95.06 86 GLN A N 1
ATOM 669 C CA . GLN A 1 86 ? 0.322 7.025 12.924 1.00 95.06 86 GLN A CA 1
ATOM 670 C C . GLN A 1 86 ? -0.660 7.876 13.732 1.00 95.06 86 GLN A C 1
ATOM 672 O O . GLN A 1 86 ? -1.776 7.440 13.994 1.00 95.06 86 GLN A O 1
ATOM 677 N N . THR A 1 87 ? -0.273 9.098 14.106 1.00 94.94 87 THR A N 1
ATOM 678 C CA . THR A 1 87 ? -1.171 10.032 14.803 1.00 94.94 87 THR A CA 1
ATOM 679 C C . THR A 1 87 ? -2.427 10.304 13.977 1.00 94.94 87 THR A C 1
ATOM 681 O O . THR A 1 87 ? -3.536 10.263 14.508 1.00 94.94 87 THR A O 1
ATOM 684 N N . ALA A 1 88 ? -2.269 10.535 12.671 1.00 94.94 88 ALA A N 1
ATOM 685 C CA . ALA A 1 88 ? -3.398 10.725 11.769 1.00 94.94 88 ALA A CA 1
ATOM 686 C C . ALA A 1 88 ? -4.255 9.454 11.643 1.00 94.94 88 ALA A C 1
ATOM 688 O O . ALA A 1 88 ? -5.477 9.548 11.690 1.00 94.94 88 ALA A O 1
ATOM 689 N N . ALA A 1 89 ? -3.637 8.275 11.546 1.00 96.06 89 ALA A N 1
ATOM 690 C CA . ALA A 1 89 ? -4.338 6.995 11.473 1.00 96.06 89 ALA A CA 1
ATOM 691 C C . ALA A 1 89 ? -5.183 6.729 12.731 1.00 96.06 89 ALA A C 1
ATOM 693 O O . ALA A 1 89 ? -6.355 6.382 12.617 1.00 96.06 89 ALA A O 1
ATOM 694 N N . LYS A 1 90 ? -4.632 6.973 13.928 1.00 96.69 90 LYS A N 1
ATOM 695 C CA . LYS A 1 90 ? -5.375 6.860 15.195 1.00 96.69 90 LYS A CA 1
ATOM 696 C C . LYS A 1 90 ? -6.568 7.811 15.241 1.00 96.69 90 LYS A C 1
ATOM 698 O O . LYS A 1 90 ? -7.666 7.407 15.595 1.00 96.69 90 LYS A O 1
ATOM 703 N N . ALA A 1 91 ? -6.383 9.052 14.789 1.00 95.69 91 ALA A N 1
ATOM 704 C CA . ALA A 1 91 ? -7.462 10.039 14.725 1.00 95.69 91 ALA A CA 1
ATOM 705 C C . ALA A 1 91 ? -8.599 9.660 13.750 1.00 95.69 91 ALA A C 1
ATOM 707 O O . ALA A 1 91 ? -9.682 10.242 13.822 1.00 95.69 91 ALA A O 1
ATOM 708 N N . MET A 1 92 ? -8.363 8.713 12.834 1.00 94.69 92 MET A N 1
ATOM 709 C CA . MET A 1 92 ? -9.372 8.205 11.900 1.00 94.69 92 MET A CA 1
ATOM 710 C C . MET A 1 92 ? -10.216 7.063 12.477 1.00 94.69 92 MET A C 1
ATOM 712 O O . MET A 1 92 ? -11.222 6.714 11.858 1.00 94.69 92 MET A O 1
ATOM 716 N N . LEU A 1 93 ? -9.838 6.499 13.629 1.00 96.56 93 LEU A N 1
ATOM 717 C CA . LEU A 1 93 ? -10.603 5.442 14.284 1.00 96.56 93 LEU A CA 1
ATOM 718 C C . LEU A 1 93 ? -11.968 5.967 14.765 1.00 96.56 93 LEU A C 1
ATOM 720 O O . LEU A 1 93 ? -12.112 7.095 15.247 1.00 96.56 93 LEU A O 1
ATOM 724 N N . ASP A 1 94 ? -12.992 5.135 14.604 1.00 96.06 94 ASP A N 1
ATOM 725 C CA . ASP A 1 94 ? -14.307 5.313 15.222 1.00 96.06 94 ASP A CA 1
ATOM 726 C C . ASP A 1 94 ? -14.255 4.945 16.705 1.00 96.06 94 ASP A C 1
ATOM 728 O O . ASP A 1 94 ? -14.798 5.671 17.537 1.00 96.06 94 ASP A O 1
ATOM 732 N N . GLU A 1 95 ? -13.537 3.872 17.026 1.00 96.75 95 GLU A N 1
ATOM 733 C CA . GLU A 1 95 ? -13.306 3.389 18.383 1.00 96.75 95 GLU A CA 1
ATOM 734 C C . GLU A 1 95 ? -11.871 2.861 18.505 1.00 96.75 95 GLU A C 1
ATOM 736 O O . GLU A 1 95 ? -11.390 2.169 17.608 1.00 96.75 95 GLU A O 1
ATOM 741 N N . GLU A 1 96 ? -11.191 3.180 19.609 1.00 97.38 96 GLU A N 1
ATOM 742 C CA . GLU A 1 96 ? -9.938 2.523 19.999 1.00 97.38 96 GLU A CA 1
ATOM 743 C C . GLU A 1 96 ? -10.257 1.316 20.890 1.00 97.38 96 GLU A C 1
ATOM 745 O O . GLU A 1 96 ? -11.011 1.425 21.858 1.00 97.38 96 GLU A O 1
ATOM 750 N N . HIS A 1 97 ? -9.685 0.159 20.564 1.00 97.06 97 HIS A N 1
ATOM 751 C CA . HIS A 1 97 ? -9.839 -1.076 21.329 1.00 97.06 97 HIS A CA 1
ATOM 752 C C . HIS A 1 97 ? -8.705 -1.229 22.360 1.00 97.06 97 HIS A C 1
ATOM 754 O O . HIS A 1 97 ? -7.629 -0.651 22.181 1.00 97.06 97 HIS A O 1
ATOM 760 N N . PRO A 1 98 ? -8.895 -2.044 23.416 1.00 95.19 98 PRO A N 1
ATOM 761 C CA . PRO A 1 98 ? -7.837 -2.349 24.376 1.00 95.19 98 PRO A CA 1
ATOM 762 C C . PRO A 1 98 ? -6.594 -2.962 23.720 1.00 95.19 98 PRO A C 1
ATOM 764 O O . PRO A 1 98 ? -6.703 -3.757 22.785 1.00 95.19 98 PRO A O 1
ATOM 767 N N . GLU A 1 99 ? -5.412 -2.626 24.239 1.00 91.94 99 GLU A N 1
ATOM 768 C CA . GLU A 1 99 ? -4.154 -3.227 23.791 1.00 91.94 99 GLU A CA 1
ATOM 769 C C . GLU A 1 99 ? -4.106 -4.729 24.111 1.00 91.94 99 GLU A C 1
ATOM 771 O O . GLU A 1 99 ? -4.585 -5.179 25.153 1.00 91.94 99 GLU A O 1
ATOM 776 N N . LEU A 1 100 ? -3.486 -5.503 23.216 1.00 92.38 100 LEU A N 1
ATOM 777 C CA . LEU A 1 100 ? -3.269 -6.939 23.391 1.00 92.38 100 LEU A CA 1
ATOM 778 C C . LEU A 1 100 ? -1.772 -7.220 23.576 1.00 92.38 100 LEU A C 1
ATOM 780 O O . LEU A 1 100 ? -0.972 -6.728 22.775 1.00 92.38 100 LEU A O 1
ATOM 784 N N . PRO A 1 101 ? -1.370 -8.046 24.559 1.00 91.75 101 PRO A N 1
ATOM 785 C CA . PRO A 1 101 ? 0.035 -8.360 24.799 1.00 91.75 101 PRO A CA 1
ATOM 786 C C . PRO A 1 101 ? 0.622 -9.119 23.612 1.00 91.75 101 PRO A C 1
ATOM 788 O O . PRO A 1 101 ? 0.069 -10.132 23.179 1.00 91.75 101 PRO A O 1
ATOM 791 N N . ASN A 1 102 ? 1.732 -8.631 23.067 1.00 90.56 102 ASN A N 1
ATOM 792 C CA . ASN A 1 102 ? 2.339 -9.233 21.886 1.00 90.56 102 ASN A CA 1
ATOM 793 C C . ASN A 1 102 ? 2.945 -10.615 22.153 1.00 90.56 102 ASN A C 1
ATOM 795 O O . ASN A 1 102 ? 3.443 -10.871 23.253 1.00 90.56 102 ASN A O 1
ATOM 799 N N . PRO A 1 103 ? 2.998 -11.477 21.121 1.00 89.94 103 PRO A N 1
ATOM 800 C CA . PRO A 1 103 ? 3.839 -12.664 21.151 1.00 89.94 103 PRO A CA 1
ATOM 801 C C . PRO A 1 103 ? 5.309 -12.308 21.453 1.00 89.94 103 PRO A C 1
ATOM 803 O O . PRO A 1 103 ? 5.781 -11.263 21.002 1.00 89.94 103 PRO A O 1
ATOM 806 N N . PRO A 1 104 ? 6.085 -13.188 22.118 1.00 88.19 104 PRO A N 1
ATOM 807 C CA . PRO A 1 104 ? 7.479 -12.912 22.498 1.00 88.19 104 PRO A CA 1
ATOM 808 C C . PRO A 1 104 ? 8.421 -12.523 21.348 1.00 88.19 104 PRO A C 1
ATOM 810 O O . PRO A 1 104 ? 9.450 -11.895 21.579 1.00 88.19 104 PRO A O 1
ATOM 813 N N . ASN A 1 105 ? 8.084 -12.905 20.113 1.00 88.88 105 ASN A N 1
ATOM 814 C CA . ASN A 1 105 ? 8.892 -12.639 18.921 1.00 88.88 105 ASN A CA 1
ATOM 815 C C . ASN A 1 105 ? 8.470 -11.362 18.176 1.00 88.88 105 ASN A C 1
ATOM 817 O O . ASN A 1 105 ? 9.035 -11.058 17.125 1.00 88.88 105 ASN A O 1
ATOM 821 N N . ASP A 1 106 ? 7.489 -10.622 18.696 1.00 93.00 106 ASP A N 1
ATOM 822 C CA . ASP A 1 106 ? 6.959 -9.428 18.059 1.00 93.00 106 ASP A CA 1
ATOM 823 C C . ASP A 1 106 ? 7.090 -8.186 18.948 1.00 93.00 106 ASP A C 1
ATOM 825 O O . ASP A 1 106 ? 6.326 -7.948 19.884 1.00 93.00 106 ASP A O 1
ATOM 829 N N . ASN A 1 107 ? 8.065 -7.351 18.599 1.00 90.88 107 ASN A N 1
ATOM 830 C CA . ASN A 1 107 ? 8.362 -6.107 19.304 1.00 90.88 107 ASN A CA 1
ATOM 831 C C . ASN A 1 107 ? 7.621 -4.886 18.726 1.00 90.88 107 ASN A C 1
ATOM 833 O O . ASN A 1 107 ? 7.927 -3.753 19.100 1.00 90.88 107 ASN A O 1
ATOM 837 N N . ASN A 1 108 ? 6.691 -5.078 17.787 1.00 93.75 108 ASN A N 1
ATOM 838 C CA . ASN A 1 108 ? 5.940 -3.977 17.190 1.00 93.75 108 ASN A CA 1
ATOM 839 C C . ASN A 1 108 ? 4.949 -3.360 18.186 1.00 93.75 108 ASN A C 1
ATOM 841 O O . ASN A 1 108 ? 4.251 -4.065 18.899 1.00 93.75 108 ASN A O 1
ATOM 845 N N . ALA A 1 109 ? 4.791 -2.039 18.185 1.00 93.06 109 ALA A N 1
ATOM 846 C CA . ALA A 1 109 ? 3.728 -1.394 18.955 1.00 93.06 109 ALA A CA 1
ATOM 847 C C . ALA A 1 109 ? 2.456 -1.275 18.101 1.00 93.06 109 ALA A C 1
ATOM 849 O O . ALA A 1 109 ? 2.426 -0.495 17.143 1.00 93.06 109 ALA A O 1
ATOM 850 N N . TYR A 1 110 ? 1.415 -2.032 18.452 1.00 97.00 110 TYR A N 1
ATOM 851 C CA . TYR A 1 110 ? 0.125 -1.988 17.764 1.00 97.00 110 TYR A CA 1
ATOM 852 C C . TYR A 1 110 ? -0.853 -1.041 18.446 1.00 97.00 110 TYR A C 1
ATOM 854 O O . TYR A 1 110 ? -0.884 -0.905 19.664 1.00 97.00 110 TYR A O 1
ATOM 862 N N . THR A 1 111 ? -1.696 -0.405 17.647 1.00 97.62 111 THR A N 1
ATOM 863 C CA . THR A 1 111 ? -2.905 0.268 18.115 1.00 97.62 111 THR A CA 1
ATOM 864 C C . THR A 1 111 ? -4.092 -0.367 17.427 1.00 97.62 111 THR A C 1
ATOM 866 O O . THR A 1 111 ? -4.075 -0.564 16.214 1.00 97.62 111 THR A O 1
ATOM 869 N N . LEU A 1 112 ? -5.095 -0.724 18.212 1.00 98.19 112 LEU A N 1
ATOM 870 C CA . LEU A 1 112 ? -6.237 -1.496 17.762 1.00 98.19 112 LEU A CA 1
ATOM 871 C C . LEU A 1 112 ? -7.477 -0.613 17.768 1.00 98.19 112 LEU A C 1
ATOM 873 O O . LEU A 1 112 ? -7.623 0.242 18.638 1.00 98.19 112 LEU A O 1
ATOM 877 N N . GLY A 1 113 ? -8.369 -0.811 16.809 1.00 97.88 113 GLY A N 1
ATOM 878 C CA . GLY A 1 113 ? -9.613 -0.059 16.766 1.00 97.88 113 GLY A CA 1
ATOM 879 C C . GLY A 1 113 ? -10.529 -0.483 15.637 1.00 97.88 113 GLY A C 1
ATOM 880 O O . GLY A 1 113 ? -10.316 -1.519 15.002 1.00 97.88 113 GLY A O 1
ATOM 881 N N . SER A 1 114 ? -11.528 0.346 15.360 1.00 97.25 114 SER A N 1
ATOM 882 C CA . SER A 1 114 ? -12.470 0.147 14.264 1.00 97.25 114 SER A CA 1
ATOM 883 C C . SER A 1 114 ? -12.582 1.372 13.356 1.00 97.25 114 SER A C 1
ATOM 885 O O . SER A 1 114 ? -12.436 2.516 13.786 1.00 97.25 114 SER A O 1
ATOM 887 N N . VAL A 1 115 ? -12.836 1.123 12.070 1.00 94.94 115 VAL A N 1
ATOM 888 C CA . VAL A 1 115 ? -13.257 2.125 11.081 1.00 94.94 115 VAL A CA 1
ATOM 889 C C . VAL A 1 115 ? -14.455 1.559 10.325 1.00 94.94 115 VAL A C 1
ATOM 891 O O . VAL A 1 115 ? -14.361 0.575 9.584 1.00 94.94 115 VAL A O 1
ATOM 894 N N . GLY A 1 116 ? -15.616 2.173 10.506 1.00 93.00 116 GLY A N 1
ATOM 895 C CA . GLY A 1 116 ? -16.896 1.648 10.070 1.00 93.00 116 GLY A CA 1
ATOM 896 C C . GLY A 1 116 ? -17.169 0.283 10.698 1.00 93.00 116 GLY A C 1
ATOM 897 O O . GLY A 1 116 ? -17.316 0.154 11.905 1.00 93.00 116 GLY A O 1
ATOM 898 N N . LYS A 1 117 ? -17.265 -0.747 9.854 1.00 92.62 117 LYS A N 1
ATOM 899 C CA . LYS A 1 117 ? -17.501 -2.136 10.283 1.00 92.62 117 LYS A CA 1
ATOM 900 C C . LYS A 1 117 ? -16.222 -2.975 10.385 1.00 92.62 117 LYS A C 1
ATOM 902 O O . LYS A 1 117 ? -16.310 -4.179 10.597 1.00 92.62 117 LYS A O 1
ATOM 907 N N . HIS A 1 118 ? -15.059 -2.368 10.150 1.00 93.62 118 HIS A N 1
ATOM 908 C CA . HIS A 1 118 ? -13.792 -3.080 10.009 1.00 93.62 118 HIS A CA 1
ATOM 909 C C . HIS A 1 118 ? -12.918 -2.858 11.229 1.00 93.62 118 HIS A C 1
ATOM 911 O O . HIS A 1 118 ? -12.660 -1.716 11.599 1.00 93.62 118 HIS A O 1
ATOM 917 N N . ASN A 1 119 ? -12.422 -3.946 11.808 1.00 96.94 119 ASN A N 1
ATOM 918 C CA . ASN A 1 119 ? -11.411 -3.895 12.854 1.00 96.94 119 ASN A CA 1
ATOM 919 C C . ASN A 1 119 ? -10.027 -3.723 12.220 1.00 96.94 119 ASN A C 1
ATOM 921 O O . ASN A 1 119 ? -9.615 -4.529 11.374 1.00 96.94 119 ASN A O 1
ATOM 925 N N . VAL A 1 120 ? -9.329 -2.671 12.641 1.00 97.88 120 VAL A N 1
ATOM 926 C CA . VAL A 1 120 ? -8.065 -2.201 12.076 1.00 97.88 120 VAL A CA 1
ATOM 927 C C . VAL A 1 120 ? -6.943 -2.339 13.103 1.00 97.88 120 VAL A C 1
ATOM 929 O O . VAL A 1 120 ? -7.098 -1.961 14.265 1.00 97.88 120 VAL A O 1
ATOM 932 N N . VAL A 1 121 ? -5.797 -2.852 12.658 1.00 98.12 121 VAL A N 1
ATOM 933 C CA . VAL A 1 121 ? -4.534 -2.862 13.406 1.00 98.12 121 VAL A CA 1
ATOM 934 C C . VAL A 1 121 ? -3.615 -1.814 12.800 1.00 98.12 121 VAL A C 1
ATOM 936 O O . VAL A 1 121 ? -3.199 -1.938 11.652 1.00 98.12 121 VAL A O 1
ATOM 939 N N . ILE A 1 122 ? -3.260 -0.793 13.569 1.00 98.25 122 ILE A N 1
ATOM 940 C CA . ILE A 1 122 ? -2.309 0.239 13.164 1.00 98.25 122 ILE A CA 1
ATOM 941 C C . ILE A 1 122 ? -0.937 -0.101 13.743 1.00 98.25 122 ILE A C 1
ATOM 943 O O . ILE A 1 122 ? -0.805 -0.348 14.941 1.00 98.25 122 ILE A O 1
ATOM 947 N N . VAL A 1 123 ? 0.102 -0.037 12.917 1.00 97.06 123 VAL A N 1
ATOM 948 C CA . VAL A 1 123 ? 1.504 -0.105 13.347 1.00 97.06 123 VAL A CA 1
ATOM 949 C C . VAL A 1 123 ? 2.290 1.042 12.735 1.00 97.06 123 VAL A C 1
ATOM 951 O O . VAL A 1 123 ? 1.982 1.513 11.641 1.00 97.06 123 VAL A O 1
ATOM 954 N N . CYS A 1 124 ? 3.323 1.492 13.437 1.00 95.94 124 CYS A N 1
ATOM 955 C CA . CYS A 1 124 ? 4.308 2.422 12.904 1.00 95.94 124 CYS A CA 1
ATOM 956 C C . CYS A 1 124 ? 5.680 1.759 12.916 1.00 95.94 124 CYS A C 1
ATOM 958 O O . CYS A 1 124 ? 5.987 1.000 13.840 1.00 95.94 124 CYS A O 1
ATOM 960 N N . LEU A 1 125 ? 6.516 2.078 11.930 1.00 92.81 125 LEU A N 1
ATOM 961 C CA . LEU A 1 125 ? 7.916 1.664 11.960 1.00 92.81 125 LEU A CA 1
ATOM 962 C C . LEU A 1 125 ? 8.607 2.180 13.232 1.00 92.81 125 LEU A C 1
ATOM 964 O O . LEU A 1 125 ? 8.262 3.265 13.726 1.00 92.81 125 LEU A O 1
ATOM 968 N N . PRO A 1 126 ? 9.594 1.436 13.766 1.00 85.12 126 PRO A N 1
ATOM 969 C CA . PRO A 1 126 ? 10.361 1.873 14.921 1.00 85.12 126 PRO A CA 1
ATOM 970 C C . PRO A 1 126 ? 10.923 3.283 14.726 1.00 85.12 126 PRO A C 1
ATOM 972 O O . PRO A 1 126 ? 11.398 3.652 13.648 1.00 85.12 126 PRO A O 1
ATOM 975 N N . LYS A 1 127 ? 10.887 4.092 15.786 1.00 77.56 127 LYS A N 1
ATOM 976 C CA . LYS A 1 127 ? 11.310 5.494 15.721 1.00 77.56 127 LYS A CA 1
ATOM 977 C C . LYS A 1 127 ? 12.735 5.615 15.172 1.00 77.56 127 LYS A C 1
ATOM 979 O O . LYS A 1 127 ? 13.661 4.999 15.689 1.00 77.56 127 LYS A O 1
ATOM 984 N N . GLY A 1 128 ? 12.908 6.470 14.166 1.00 74.69 128 GLY A N 1
ATOM 985 C CA . GLY A 1 128 ? 14.209 6.707 13.534 1.00 74.69 128 GLY A CA 1
ATOM 986 C C . GLY A 1 128 ? 14.622 5.638 12.521 1.00 74.69 128 GLY A C 1
ATOM 987 O O . GLY A 1 128 ? 15.708 5.742 11.961 1.00 74.69 128 GLY A O 1
ATOM 988 N N . THR A 1 129 ? 13.766 4.648 12.254 1.00 79.75 129 THR A N 1
ATOM 989 C CA . THR A 1 129 ? 13.937 3.701 11.150 1.00 79.75 129 THR A CA 1
ATOM 990 C C . THR A 1 129 ? 12.965 4.053 10.029 1.00 79.75 129 THR A C 1
ATOM 992 O O . THR A 1 129 ? 11.788 4.305 10.269 1.00 79.75 129 THR A O 1
ATOM 995 N N . ILE A 1 130 ? 13.475 4.126 8.802 1.00 80.12 130 ILE A N 1
ATOM 996 C CA . ILE A 1 130 ? 12.696 4.282 7.571 1.00 80.12 130 ILE A CA 1
ATOM 997 C C . ILE A 1 130 ? 13.303 3.312 6.561 1.00 80.12 130 ILE A C 1
ATOM 999 O O . ILE A 1 130 ? 14.507 3.048 6.596 1.00 80.12 130 ILE A O 1
ATOM 1003 N N . GLY A 1 131 ? 12.478 2.793 5.660 1.00 85.56 131 GLY A N 1
ATOM 1004 C CA . GLY A 1 131 ? 12.935 2.016 4.516 1.00 85.56 131 GLY A CA 1
ATOM 1005 C C . GLY A 1 131 ? 12.217 0.684 4.376 1.00 85.56 131 GLY A C 1
ATOM 1006 O O . GLY A 1 131 ? 11.484 0.237 5.260 1.00 85.56 131 GLY A O 1
ATOM 1007 N N . THR A 1 132 ? 12.459 0.047 3.237 1.00 90.44 132 THR A N 1
ATOM 1008 C CA . THR A 1 132 ? 11.763 -1.164 2.792 1.00 90.44 132 THR A CA 1
ATOM 1009 C C . THR A 1 132 ? 11.989 -2.354 3.720 1.00 90.44 132 THR A C 1
ATOM 1011 O O . THR A 1 132 ? 11.046 -3.076 4.015 1.00 90.44 132 THR A O 1
ATOM 1014 N N . VAL A 1 133 ? 13.204 -2.530 4.252 1.00 90.81 133 VAL A N 1
ATOM 1015 C CA . VAL A 1 133 ? 13.538 -3.645 5.159 1.00 90.81 133 VAL A CA 1
ATOM 1016 C C . VAL A 1 133 ? 12.764 -3.556 6.474 1.00 90.81 133 VAL A C 1
ATOM 1018 O O . VAL A 1 133 ? 12.177 -4.541 6.914 1.00 90.81 133 VAL A O 1
ATOM 1021 N N . ALA A 1 134 ? 12.730 -2.370 7.090 1.00 91.69 134 ALA A N 1
ATOM 1022 C CA . ALA A 1 134 ? 11.980 -2.156 8.325 1.00 91.69 134 ALA A CA 1
ATOM 1023 C C . ALA A 1 134 ? 10.477 -2.363 8.091 1.00 91.69 134 ALA A C 1
ATOM 1025 O O . ALA A 1 134 ? 9.829 -3.056 8.871 1.00 91.69 134 ALA A O 1
ATOM 1026 N N . ALA A 1 135 ? 9.945 -1.835 6.983 1.00 93.38 135 ALA A N 1
ATOM 1027 C CA . ALA A 1 135 ? 8.550 -2.030 6.605 1.00 93.38 135 ALA A CA 1
ATOM 1028 C C . ALA A 1 135 ? 8.197 -3.502 6.382 1.00 93.38 135 ALA A C 1
ATOM 1030 O O . ALA A 1 135 ? 7.210 -3.973 6.943 1.00 93.38 135 ALA A O 1
ATOM 1031 N N . ALA A 1 136 ? 9.026 -4.242 5.646 1.00 93.75 136 ALA A N 1
ATOM 1032 C CA . ALA A 1 136 ? 8.822 -5.664 5.401 1.00 93.75 136 ALA A CA 1
ATOM 1033 C C . ALA A 1 136 ? 8.839 -6.477 6.703 1.00 93.75 136 ALA A C 1
ATOM 1035 O O . ALA A 1 136 ? 7.961 -7.311 6.911 1.00 93.75 136 ALA A O 1
ATOM 1036 N N . GLN A 1 137 ? 9.782 -6.205 7.611 1.00 93.50 137 GLN A N 1
ATOM 1037 C CA . GLN A 1 137 ? 9.845 -6.902 8.897 1.00 93.50 137 GLN A CA 1
ATOM 1038 C C . GLN A 1 137 ? 8.627 -6.593 9.774 1.00 93.50 137 GLN A C 1
ATOM 1040 O O . GLN A 1 137 ? 8.023 -7.504 10.341 1.00 93.50 137 GLN A O 1
ATOM 1045 N N . THR A 1 138 ? 8.245 -5.317 9.878 1.00 95.00 138 THR A N 1
ATOM 1046 C CA . THR A 1 138 ? 7.068 -4.902 10.647 1.00 95.00 138 THR A CA 1
ATOM 1047 C C . THR A 1 138 ? 5.791 -5.525 10.076 1.00 95.00 138 THR A C 1
ATOM 1049 O O . THR A 1 138 ? 4.982 -6.044 10.843 1.00 95.00 138 THR A O 1
ATOM 1052 N N . ALA A 1 139 ? 5.640 -5.545 8.750 1.00 95.31 139 ALA A N 1
ATOM 1053 C CA . ALA A 1 139 ? 4.530 -6.196 8.060 1.00 95.31 139 ALA A CA 1
ATOM 1054 C C . ALA A 1 139 ? 4.491 -7.711 8.311 1.00 95.31 139 ALA A C 1
ATOM 1056 O O . ALA A 1 139 ? 3.445 -8.241 8.677 1.00 95.31 139 ALA A O 1
ATOM 1057 N N . ALA A 1 140 ? 5.623 -8.405 8.167 1.00 95.06 140 ALA A N 1
ATOM 1058 C CA . ALA A 1 140 ? 5.715 -9.851 8.376 1.00 95.06 140 ALA A CA 1
ATOM 1059 C C . ALA A 1 140 ? 5.337 -10.250 9.811 1.00 95.06 140 ALA A C 1
ATOM 1061 O O . ALA A 1 140 ? 4.575 -11.197 10.023 1.00 95.06 140 ALA A O 1
ATOM 1062 N N . ASN A 1 141 ? 5.815 -9.485 10.794 1.00 95.69 141 ASN A N 1
ATOM 1063 C CA . ASN A 1 141 ? 5.433 -9.658 12.191 1.00 95.69 141 ASN A CA 1
ATOM 1064 C C . ASN A 1 141 ? 3.928 -9.427 12.391 1.00 95.69 141 ASN A C 1
ATOM 1066 O O . ASN A 1 141 ? 3.269 -10.262 12.999 1.00 95.69 141 ASN A O 1
ATOM 1070 N N . MET A 1 142 ? 3.366 -8.350 11.830 1.00 96.44 142 MET A N 1
ATOM 1071 C CA . MET A 1 142 ? 1.932 -8.062 11.935 1.00 96.44 142 MET A CA 1
ATOM 1072 C C . MET A 1 142 ? 1.074 -9.187 11.351 1.00 96.44 142 MET A C 1
ATOM 1074 O O . MET A 1 142 ? 0.119 -9.611 11.994 1.00 96.44 142 MET A O 1
ATOM 1078 N N . ILE A 1 143 ? 1.418 -9.690 10.164 1.00 94.88 143 ILE A N 1
ATOM 1079 C CA . ILE A 1 143 ? 0.684 -10.781 9.504 1.00 94.88 143 ILE A CA 1
ATOM 1080 C C . ILE A 1 143 ? 0.745 -12.062 10.343 1.00 94.88 143 ILE A C 1
ATOM 1082 O O . ILE A 1 143 ? -0.243 -12.781 10.450 1.00 94.88 143 ILE A O 1
ATOM 1086 N N . THR A 1 144 ? 1.887 -12.325 10.981 1.00 94.69 144 THR A N 1
ATOM 1087 C CA . THR A 1 144 ? 2.042 -13.474 11.885 1.00 94.69 144 THR A CA 1
ATOM 1088 C C . THR A 1 144 ? 1.217 -13.300 13.162 1.00 94.69 144 THR A C 1
ATOM 1090 O O . THR A 1 144 ? 0.601 -14.248 13.639 1.00 94.69 144 THR A O 1
ATOM 1093 N N . THR A 1 145 ? 1.185 -12.086 13.710 1.00 95.44 145 THR A N 1
ATOM 1094 C CA . THR A 1 145 ? 0.492 -11.762 14.961 1.00 95.44 145 THR A CA 1
ATOM 1095 C C . THR A 1 145 ? -1.028 -11.644 14.790 1.00 95.44 145 THR A C 1
ATOM 1097 O O . THR A 1 145 ? -1.764 -11.893 15.740 1.00 95.44 145 THR A O 1
ATOM 1100 N N . PHE A 1 146 ? -1.523 -11.293 13.603 1.00 96.31 146 PHE A N 1
ATOM 1101 C CA . PHE A 1 146 ? -2.952 -11.171 13.296 1.00 96.31 146 PHE A CA 1
ATOM 1102 C C . PHE A 1 146 ? -3.304 -12.047 12.080 1.00 96.31 146 PHE A C 1
ATOM 1104 O O . PHE A 1 146 ? -3.356 -11.559 10.949 1.00 96.31 146 PHE A O 1
ATOM 1111 N N . PRO A 1 147 ? -3.569 -13.349 12.285 1.00 93.38 147 PRO A N 1
ATOM 1112 C CA . PRO A 1 147 ? -3.631 -14.328 11.197 1.00 93.38 147 PRO A CA 1
ATOM 1113 C C . PRO A 1 147 ? -4.883 -14.210 10.311 1.00 93.38 147 PRO A C 1
ATOM 1115 O O . PRO A 1 147 ? -4.958 -14.851 9.263 1.00 93.38 147 PRO A O 1
ATOM 1118 N N . LYS A 1 148 ? -5.882 -13.411 10.712 1.00 95.94 148 LYS A N 1
ATOM 1119 C CA . LYS A 1 148 ? -7.107 -13.142 9.934 1.00 95.94 148 LYS A CA 1
ATOM 1120 C C . LYS A 1 148 ? -7.065 -11.828 9.151 1.00 95.94 148 LYS A C 1
ATOM 1122 O O . LYS A 1 148 ? -8.076 -11.450 8.551 1.00 95.94 148 LYS A O 1
ATOM 1127 N N . LEU A 1 149 ? -5.908 -11.159 9.103 1.00 95.19 149 LEU A N 1
ATOM 1128 C CA . LEU A 1 149 ? -5.710 -10.020 8.215 1.00 95.19 149 LEU A CA 1
ATOM 1129 C C . LEU A 1 149 ? -5.955 -10.428 6.760 1.00 95.19 149 LEU A C 1
ATOM 1131 O O . LEU A 1 149 ? -5.370 -11.381 6.252 1.00 95.19 149 LEU A O 1
ATOM 1135 N N . LYS A 1 150 ? -6.828 -9.677 6.091 1.00 90.75 150 LYS A N 1
ATOM 1136 C CA . LYS A 1 150 ? -7.136 -9.827 4.665 1.00 90.75 150 LYS A CA 1
ATOM 1137 C C . LYS A 1 150 ? -6.359 -8.819 3.824 1.00 90.75 150 LYS A C 1
ATOM 1139 O O . LYS A 1 150 ? -5.992 -9.120 2.696 1.00 90.75 150 LYS A O 1
ATOM 1144 N N . PHE A 1 151 ? -6.105 -7.634 4.380 1.00 88.50 151 PHE A N 1
ATOM 1145 C CA . PHE A 1 151 ? -5.393 -6.551 3.708 1.00 88.50 151 PHE A CA 1
ATOM 1146 C C . PHE A 1 151 ? -4.400 -5.899 4.659 1.00 88.50 151 PHE A C 1
ATOM 1148 O O . PHE A 1 151 ? -4.694 -5.722 5.840 1.00 88.50 151 PHE A O 1
ATOM 1155 N N . LEU A 1 152 ? -3.259 -5.481 4.121 1.00 94.06 152 LEU A N 1
ATOM 1156 C CA . LEU A 1 152 ? -2.311 -4.599 4.784 1.00 94.06 152 LEU A CA 1
ATOM 1157 C C . LEU A 1 152 ? -2.094 -3.387 3.881 1.00 94.06 152 LEU A C 1
ATOM 1159 O O . LEU A 1 152 ? -1.650 -3.536 2.747 1.00 94.06 152 LEU A O 1
ATOM 1163 N N . LEU A 1 153 ? -2.411 -2.196 4.379 1.00 95.06 153 LEU A N 1
ATOM 1164 C CA . LEU A 1 153 ? -2.195 -0.947 3.659 1.00 95.06 153 LEU A CA 1
ATOM 1165 C C . LEU A 1 153 ? -0.988 -0.219 4.233 1.00 95.06 153 LEU A C 1
ATOM 1167 O O . LEU A 1 153 ? -0.942 0.046 5.432 1.00 95.06 153 LEU A O 1
ATOM 1171 N N . MET A 1 154 ? -0.047 0.167 3.377 1.00 93.94 154 MET A N 1
ATOM 1172 C CA . MET A 1 154 ? 0.948 1.176 3.724 1.00 93.94 154 MET A CA 1
ATOM 1173 C C . MET A 1 154 ? 0.365 2.552 3.404 1.00 93.94 154 MET A C 1
ATOM 1175 O O . MET A 1 154 ? 0.083 2.852 2.246 1.00 93.94 154 MET A O 1
ATOM 1179 N N . VAL A 1 155 ? 0.159 3.382 4.424 1.00 94.88 155 VAL A N 1
ATOM 1180 C CA . VAL A 1 155 ? -0.447 4.710 4.265 1.00 94.88 155 VAL A CA 1
ATOM 1181 C C . VAL A 1 155 ? 0.446 5.741 4.932 1.00 94.88 155 VAL A C 1
ATOM 1183 O O . VAL A 1 155 ? 0.744 5.647 6.122 1.00 94.88 155 VAL A O 1
ATOM 1186 N N . GLY A 1 156 ? 0.842 6.748 4.162 1.00 93.38 156 GLY A N 1
ATOM 1187 C CA . GLY A 1 156 ? 1.748 7.785 4.623 1.00 93.38 156 GLY A CA 1
ATOM 1188 C C . GLY A 1 156 ? 1.794 8.982 3.686 1.00 93.38 156 GLY A C 1
ATOM 1189 O O . GLY A 1 156 ? 1.012 9.084 2.739 1.00 93.38 156 GLY A O 1
ATOM 1190 N N . VAL A 1 157 ? 2.706 9.905 3.971 1.00 93.44 157 VAL A N 1
ATOM 1191 C CA . VAL A 1 157 ? 2.975 11.059 3.113 1.00 93.44 157 VAL A CA 1
ATOM 1192 C C . VAL A 1 157 ? 4.018 10.700 2.056 1.00 93.44 157 VAL A C 1
ATOM 1194 O O . VAL A 1 157 ? 4.989 9.997 2.329 1.00 93.44 157 VAL A O 1
ATOM 1197 N N . GLY A 1 158 ? 3.827 11.208 0.842 1.00 90.44 158 GLY A N 1
ATOM 1198 C CA . GLY A 1 158 ? 4.750 11.031 -0.277 1.00 90.44 158 GLY A CA 1
ATOM 1199 C C . GLY A 1 158 ? 5.224 12.367 -0.838 1.00 90.44 158 GLY A C 1
ATOM 1200 O O . GLY A 1 158 ? 4.569 13.397 -0.670 1.00 90.44 158 GLY A O 1
ATOM 1201 N N . GLY A 1 159 ? 6.373 12.349 -1.512 1.00 89.88 159 GLY A N 1
ATOM 1202 C CA . GLY A 1 159 ? 6.797 13.445 -2.381 1.00 89.88 159 GLY A CA 1
ATOM 1203 C C . GLY A 1 159 ? 6.180 13.286 -3.770 1.00 89.88 159 GLY A C 1
ATOM 1204 O O . GLY A 1 159 ? 6.098 12.171 -4.275 1.00 89.88 159 GLY A O 1
ATOM 1205 N N . GLY A 1 160 ? 5.765 14.392 -4.383 1.00 86.38 160 GLY A N 1
ATOM 1206 C CA . GLY A 1 160 ? 5.295 14.433 -5.767 1.00 86.38 160 GLY A CA 1
ATOM 1207 C C . GLY A 1 160 ? 6.141 15.395 -6.593 1.00 86.38 160 GLY A C 1
ATOM 1208 O O . GLY A 1 160 ? 6.650 16.383 -6.060 1.00 86.38 160 GLY A O 1
ATOM 1209 N N . VAL A 1 161 ? 6.288 15.106 -7.884 1.00 85.75 161 VAL A N 1
ATOM 1210 C CA . VAL A 1 161 ? 6.917 16.003 -8.860 1.00 85.75 161 VAL A CA 1
ATOM 1211 C C . VAL A 1 161 ? 5.799 16.550 -9.752 1.00 85.75 161 VAL A C 1
ATOM 1213 O O . VAL A 1 161 ? 5.259 15.784 -10.547 1.00 85.75 161 VAL A O 1
ATOM 1216 N N . PRO A 1 162 ? 5.400 17.826 -9.597 1.00 80.69 162 PRO A N 1
ATOM 1217 C CA . PRO A 1 162 ? 4.363 18.422 -10.433 1.00 80.69 162 PRO A CA 1
ATOM 1218 C C . PRO A 1 162 ? 4.804 18.490 -11.897 1.00 80.69 162 PRO A C 1
ATOM 1220 O O . PRO A 1 162 ? 5.963 18.803 -12.190 1.00 80.69 162 PRO A O 1
ATOM 1223 N N . SER A 1 163 ? 3.874 18.245 -12.814 1.00 72.06 163 SER A N 1
ATOM 1224 C CA . SER A 1 163 ? 4.079 18.467 -14.244 1.00 72.06 163 SER A CA 1
ATOM 1225 C C . SER A 1 163 ? 3.920 19.958 -14.558 1.00 72.06 163 SER A C 1
ATOM 1227 O O . SER A 1 163 ? 2.921 20.571 -14.192 1.00 72.06 163 SER A O 1
ATOM 1229 N N . GLY A 1 164 ? 4.905 20.562 -15.227 1.00 59.75 164 GLY A N 1
ATOM 1230 C CA . GLY A 1 164 ? 4.845 21.989 -15.585 1.00 59.75 164 GLY A CA 1
ATOM 1231 C C . GLY A 1 164 ? 6.135 22.605 -16.135 1.00 59.75 164 GLY A C 1
ATOM 1232 O O . GLY A 1 164 ? 6.260 23.828 -16.142 1.00 59.75 164 GLY A O 1
ATOM 1233 N N . PHE A 1 165 ? 7.105 21.788 -16.562 1.00 55.34 165 PHE A N 1
ATOM 1234 C CA . PHE A 1 165 ? 8.388 22.260 -17.101 1.00 55.34 165 PHE A CA 1
ATOM 1235 C C . PHE A 1 165 ? 8.539 22.084 -18.623 1.00 55.34 165 PHE A C 1
ATOM 1237 O O . PHE A 1 165 ? 9.596 22.432 -19.147 1.00 55.34 165 PHE A O 1
ATOM 1244 N N . GLU A 1 166 ? 7.512 21.614 -19.344 1.00 50.72 166 GLU A N 1
ATOM 1245 C CA . GLU A 1 166 ? 7.582 21.395 -20.798 1.00 50.72 166 GLU A CA 1
ATOM 1246 C C . GLU A 1 166 ? 6.440 22.069 -21.575 1.00 50.72 166 GLU A C 1
ATOM 1248 O O . GLU A 1 166 ? 5.372 22.357 -21.040 1.00 50.72 166 GLU A O 1
ATOM 1253 N N . PHE A 1 167 ? 6.764 22.405 -22.827 1.00 51.28 167 PHE A N 1
ATOM 1254 C CA . PHE A 1 167 ? 6.111 23.352 -23.739 1.00 51.28 167 PHE A CA 1
ATOM 1255 C C . PHE A 1 167 ? 5.104 22.695 -24.698 1.00 51.28 167 PHE A C 1
ATOM 1257 O O . PHE A 1 167 ? 4.737 23.310 -25.699 1.00 51.28 167 PHE A O 1
ATOM 1264 N N . ASP A 1 168 ? 4.682 21.468 -24.410 1.00 50.78 168 ASP A N 1
ATOM 1265 C CA . ASP A 1 168 ? 3.775 20.705 -25.262 1.00 50.78 168 ASP A CA 1
ATOM 1266 C C . ASP A 1 168 ? 2.376 20.675 -24.634 1.00 50.78 168 ASP A C 1
ATOM 1268 O O . ASP A 1 168 ? 2.234 20.527 -23.422 1.00 50.78 168 ASP A O 1
ATOM 1272 N N . ASP A 1 169 ? 1.349 20.863 -25.466 1.00 53.69 169 ASP A N 1
ATOM 1273 C CA . ASP A 1 169 ? -0.073 21.019 -25.116 1.00 53.69 169 ASP A CA 1
ATOM 1274 C C . ASP A 1 169 ? -0.730 19.739 -24.533 1.00 53.69 169 ASP A C 1
ATOM 1276 O O . ASP A 1 169 ? -1.908 19.469 -24.778 1.00 53.69 169 ASP A O 1
ATOM 1280 N N . ASP A 1 170 ? 0.017 18.923 -23.789 1.00 56.59 170 ASP A N 1
ATOM 1281 C CA . ASP A 1 170 ? -0.517 17.786 -23.047 1.00 56.59 170 ASP A CA 1
ATOM 1282 C C . ASP A 1 170 ? -1.040 18.297 -21.696 1.00 56.59 170 ASP A C 1
ATOM 1284 O O . ASP A 1 170 ? -0.272 18.718 -20.826 1.00 56.59 170 ASP A O 1
ATOM 1288 N N . GLU A 1 171 ? -2.365 18.305 -21.514 1.00 55.78 171 GLU A N 1
ATOM 1289 C CA . GLU A 1 171 ? -3.025 18.546 -20.220 1.00 55.78 171 GLU A CA 1
ATOM 1290 C C . GLU A 1 171 ? -2.765 17.352 -19.276 1.00 55.78 171 GLU A C 1
ATOM 1292 O O . GLU A 1 171 ? -3.677 16.639 -18.853 1.00 55.78 171 GLU A O 1
ATOM 1297 N N . GLY A 1 172 ? -1.490 17.102 -18.973 1.00 58.81 172 GLY A N 1
ATOM 1298 C CA . GLY A 1 172 ? -1.028 16.035 -18.101 1.00 58.81 172 GLY A CA 1
ATOM 1299 C C . GLY A 1 172 ? -1.584 16.168 -16.682 1.00 58.81 172 GLY A C 1
ATOM 1300 O O . GLY A 1 172 ? -1.929 17.253 -16.206 1.00 58.81 172 GLY A O 1
ATOM 1301 N N . THR A 1 173 ? -1.673 15.034 -15.984 1.00 64.56 173 THR A N 1
ATOM 1302 C CA . THR A 1 173 ? -2.169 14.979 -14.601 1.00 64.56 173 THR A CA 1
ATOM 1303 C C . THR A 1 173 ? -1.191 15.691 -13.656 1.00 64.56 173 THR A C 1
ATOM 1305 O O . THR A 1 173 ? -0.169 15.132 -13.267 1.00 64.56 173 THR A O 1
ATOM 1308 N N . ASP A 1 174 ? -1.519 16.926 -13.276 1.00 77.44 174 ASP A N 1
ATOM 1309 C CA . ASP A 1 174 ? -0.739 17.749 -12.343 1.00 77.44 174 ASP A CA 1
ATOM 1310 C C . ASP A 1 174 ? -0.907 17.272 -10.889 1.00 77.44 174 ASP A C 1
ATOM 1312 O O . ASP A 1 174 ? -1.998 17.360 -10.324 1.00 77.44 174 ASP A O 1
ATOM 1316 N N . ILE A 1 175 ? 0.180 16.784 -10.276 1.00 83.69 175 ILE A N 1
ATOM 1317 C CA . ILE A 1 175 ? 0.219 16.375 -8.864 1.00 83.69 175 ILE A CA 1
ATOM 1318 C C . ILE A 1 175 ? 0.407 17.594 -7.958 1.00 83.69 175 ILE A C 1
ATOM 1320 O O . ILE A 1 175 ? 1.408 18.311 -8.037 1.00 83.69 175 ILE A O 1
ATOM 1324 N N . ARG A 1 176 ? -0.518 17.785 -7.015 1.00 86.94 176 ARG A N 1
ATOM 1325 C CA . ARG A 1 176 ? -0.557 18.925 -6.092 1.00 86.94 176 ARG A CA 1
ATOM 1326 C C . ARG A 1 176 ? -0.472 18.506 -4.631 1.00 86.94 176 ARG A C 1
ATOM 1328 O O . ARG A 1 176 ? -0.787 17.387 -4.232 1.00 86.94 176 ARG A O 1
ATOM 1335 N N . LEU A 1 177 ? -0.076 19.458 -3.784 1.00 89.50 177 LEU A N 1
ATOM 1336 C CA . LEU A 1 177 ? -0.106 19.264 -2.335 1.00 89.50 177 LEU A CA 1
ATOM 1337 C C . LEU A 1 177 ? -1.532 18.958 -1.862 1.00 89.50 177 LEU A C 1
ATOM 1339 O O . LEU A 1 177 ? -2.450 19.759 -2.046 1.00 89.50 177 LEU A O 1
ATOM 1343 N N . GLY A 1 178 ? -1.681 17.827 -1.176 1.00 87.62 178 GLY A N 1
ATOM 1344 C CA . GLY A 1 178 ? -2.964 17.349 -0.667 1.00 87.62 178 GLY A CA 1
ATOM 1345 C C . GLY A 1 178 ? -3.695 16.384 -1.599 1.00 87.62 178 GLY A C 1
ATOM 1346 O O . GLY A 1 178 ? -4.779 15.932 -1.220 1.00 87.62 178 GLY A O 1
ATOM 1347 N N . ASP A 1 179 ? -3.116 16.056 -2.755 1.00 89.50 179 ASP A N 1
ATOM 1348 C CA . ASP A 1 179 ? -3.575 14.935 -3.568 1.00 89.50 179 ASP A CA 1
ATOM 1349 C C . ASP A 1 179 ? -3.285 13.606 -2.869 1.00 89.50 179 ASP A C 1
ATOM 1351 O O . ASP A 1 179 ? -2.337 13.460 -2.092 1.00 89.50 179 ASP A O 1
ATOM 1355 N N . ILE A 1 180 ? -4.137 12.629 -3.150 1.00 91.25 180 ILE A N 1
ATOM 1356 C CA . ILE A 1 180 ? -4.043 11.260 -2.664 1.00 91.25 180 ILE A CA 1
ATOM 1357 C C . ILE A 1 180 ? -3.679 10.396 -3.863 1.00 91.25 180 ILE A C 1
ATOM 1359 O O . ILE A 1 180 ? -4.382 10.403 -4.871 1.00 91.25 180 ILE A O 1
ATOM 1363 N N . VAL A 1 181 ? -2.602 9.629 -3.744 1.00 92.56 181 VAL A N 1
ATOM 1364 C CA . VAL A 1 181 ? -2.192 8.671 -4.772 1.00 92.56 181 VAL A CA 1
ATOM 1365 C C . VAL A 1 181 ? -2.391 7.267 -4.225 1.00 92.56 181 VAL A C 1
ATOM 1367 O O . VAL A 1 181 ? -1.882 6.943 -3.153 1.00 92.56 181 VAL A O 1
ATOM 1370 N N . VAL A 1 182 ? -3.139 6.440 -4.951 1.00 93.81 182 VAL A N 1
ATOM 1371 C CA . VAL A 1 182 ? -3.230 5.002 -4.682 1.00 93.81 182 VAL A CA 1
ATOM 1372 C C . VAL A 1 182 ? -2.262 4.300 -5.616 1.00 93.81 182 VAL A C 1
ATOM 1374 O O . VAL A 1 182 ? -2.400 4.404 -6.834 1.00 93.81 182 VAL A O 1
ATOM 1377 N N . VAL A 1 183 ? -1.288 3.606 -5.033 1.00 94.56 183 VAL A N 1
ATOM 1378 C CA . VAL A 1 183 ? -0.287 2.843 -5.778 1.00 94.56 183 VAL A CA 1
ATOM 1379 C C . VAL A 1 183 ? -0.661 1.369 -5.742 1.00 94.56 183 VAL A C 1
ATOM 1381 O O . VAL A 1 183 ? -0.898 0.819 -4.667 1.00 94.56 183 VAL A O 1
ATOM 1384 N N . VAL A 1 184 ? -0.705 0.742 -6.912 1.00 93.56 184 VAL A N 1
ATOM 1385 C CA . VAL A 1 184 ? -0.883 -0.702 -7.065 1.00 93.56 184 VAL A CA 1
ATOM 1386 C C . VAL A 1 184 ? 0.288 -1.221 -7.877 1.00 93.56 184 VAL A C 1
ATOM 1388 O O . VAL A 1 184 ? 0.437 -0.852 -9.039 1.00 93.56 184 VAL A O 1
ATOM 1391 N N . ASP A 1 185 ? 1.115 -2.047 -7.246 1.00 92.81 185 ASP A N 1
ATOM 1392 C CA . ASP A 1 185 ? 2.232 -2.708 -7.911 1.00 92.81 185 ASP A CA 1
ATOM 1393 C C . ASP A 1 185 ? 1.824 -4.135 -8.301 1.00 92.81 185 ASP A C 1
ATOM 1395 O O . ASP A 1 185 ? 1.260 -4.849 -7.469 1.00 92.81 185 ASP A O 1
ATOM 1399 N N . GLY A 1 186 ? 2.049 -4.526 -9.556 1.00 92.50 186 GLY A N 1
ATOM 1400 C CA . GLY A 1 186 ? 1.765 -5.875 -10.051 1.00 92.50 186 GLY A CA 1
ATOM 1401 C C . GLY A 1 186 ? 0.274 -6.217 -10.118 1.00 92.50 186 GLY A C 1
ATOM 1402 O O . GLY A 1 186 ? -0.144 -7.286 -9.675 1.00 92.50 186 GLY A O 1
ATOM 1403 N N . LEU A 1 187 ? -0.569 -5.337 -10.673 1.00 93.25 187 LEU A N 1
ATOM 1404 C CA . LEU A 1 187 ? -2.019 -5.584 -10.773 1.00 93.25 187 LEU A CA 1
ATOM 1405 C C . LEU A 1 187 ? -2.356 -6.893 -11.518 1.00 93.25 187 LEU A C 1
ATOM 1407 O O . LEU A 1 187 ? -3.368 -7.538 -11.227 1.00 93.25 187 LEU A O 1
ATOM 1411 N N . ASP A 1 188 ? -1.513 -7.311 -12.460 1.00 91.88 188 ASP A N 1
ATOM 1412 C CA . ASP A 1 188 ? -1.676 -8.562 -13.199 1.00 91.88 188 ASP A CA 1
ATOM 1413 C C . ASP A 1 188 ? -1.433 -9.832 -12.360 1.00 91.88 188 ASP A C 1
ATOM 1415 O O . ASP A 1 188 ? -1.827 -10.919 -12.793 1.00 91.88 188 ASP A O 1
ATOM 1419 N N . GLU A 1 189 ? -0.859 -9.712 -11.157 1.00 90.56 189 GLU A N 1
ATOM 1420 C CA . GLU A 1 189 ? -0.678 -10.825 -10.216 1.00 90.56 189 GLU A CA 1
ATOM 1421 C C . GLU A 1 189 ? -1.989 -11.235 -9.518 1.00 90.56 189 GLU A C 1
ATOM 1423 O O . GLU A 1 189 ? -2.119 -12.380 -9.072 1.00 90.56 189 GLU A O 1
ATOM 1428 N N . CYS A 1 190 ? -3.003 -10.355 -9.466 1.00 85.25 190 CYS A N 1
ATOM 1429 C CA . CYS A 1 190 ? -4.352 -10.742 -9.034 1.00 85.25 190 CYS A CA 1
ATOM 1430 C C . CYS A 1 190 ? -4.985 -11.611 -10.128 1.00 85.25 190 CYS A C 1
ATOM 1432 O O . CYS A 1 190 ? -5.213 -11.197 -11.269 1.00 85.25 190 CYS A O 1
ATOM 1434 N N . GLN A 1 191 ? -5.216 -12.872 -9.764 1.00 81.19 191 GLN A N 1
ATOM 1435 C CA . GLN A 1 191 ? -5.718 -13.904 -10.660 1.00 81.19 191 GLN A CA 1
ATOM 1436 C C . GLN A 1 191 ? -7.174 -13.633 -11.036 1.00 81.19 191 GLN A C 1
ATOM 1438 O O . GLN A 1 191 ? -8.021 -13.479 -10.167 1.00 81.19 191 GLN A O 1
ATOM 1443 N N . GLU A 1 192 ? -7.512 -13.692 -12.323 1.00 83.56 192 GLU A N 1
ATOM 1444 C CA . GLU A 1 192 ? -8.899 -13.480 -12.772 1.00 83.56 192 GLU A CA 1
ATOM 1445 C C . GLU A 1 192 ? -9.817 -14.699 -12.548 1.00 83.56 192 GLU A C 1
ATOM 1447 O O . GLU A 1 192 ? -10.982 -14.675 -12.931 1.00 83.56 192 GLU A O 1
ATOM 1452 N N . ALA A 1 193 ? -9.326 -15.760 -11.895 1.00 69.19 193 ALA A N 1
ATOM 1453 C CA . ALA A 1 193 ? -10.039 -17.028 -11.713 1.00 69.19 193 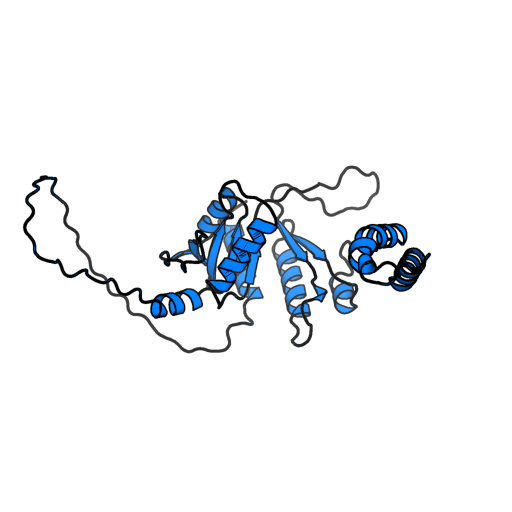ALA A CA 1
ATOM 1454 C C . ALA A 1 193 ? -11.431 -16.882 -11.058 1.00 69.19 193 ALA A C 1
ATOM 1456 O O . ALA A 1 193 ? -12.309 -17.685 -11.357 1.00 69.19 193 ALA A O 1
ATOM 1457 N N . ASP A 1 194 ? -11.648 -15.818 -10.274 1.00 75.62 194 ASP A N 1
ATOM 1458 C CA . ASP A 1 194 ? -12.920 -15.514 -9.599 1.00 75.62 194 ASP A CA 1
ATOM 1459 C C . ASP A 1 194 ? -13.405 -14.066 -9.828 1.00 75.62 194 ASP A C 1
ATOM 1461 O O . ASP A 1 194 ? -14.181 -13.522 -9.041 1.00 75.62 194 ASP A O 1
ATOM 1465 N N . GLY A 1 195 ? -12.912 -13.386 -10.868 1.00 83.00 195 GLY A N 1
ATOM 1466 C CA . GLY A 1 195 ? -13.191 -11.959 -11.070 1.00 83.00 195 GLY A CA 1
ATOM 1467 C C . GLY A 1 195 ? -12.491 -11.032 -10.064 1.00 83.00 195 GLY A C 1
ATOM 1468 O O . GLY A 1 195 ? -12.900 -9.882 -9.898 1.00 83.00 195 GLY A O 1
ATOM 1469 N N . CYS A 1 196 ? -11.449 -11.512 -9.365 1.00 85.19 196 CYS A N 1
ATOM 1470 C CA . CYS A 1 196 ? -10.641 -10.705 -8.433 1.00 85.19 196 CYS A CA 1
ATOM 1471 C C . CYS A 1 196 ? -10.153 -9.428 -9.114 1.00 85.19 196 CYS A C 1
ATOM 1473 O O . CYS A 1 196 ? -10.307 -8.338 -8.556 1.00 85.19 196 CYS A O 1
ATOM 1475 N N . ARG A 1 197 ? -9.578 -9.546 -10.318 1.00 91.62 197 ARG A N 1
ATOM 1476 C CA . ARG A 1 197 ? -8.883 -8.432 -10.963 1.00 91.62 197 ARG A CA 1
ATOM 1477 C C . ARG A 1 197 ? -9.879 -7.455 -11.540 1.00 91.62 197 ARG A C 1
ATOM 1479 O O . ARG A 1 197 ? -9.772 -6.266 -11.253 1.00 91.62 197 ARG A O 1
ATOM 1486 N N . SER A 1 198 ? -10.901 -7.937 -12.238 1.00 90.94 198 SER A N 1
ATOM 1487 C CA . SER A 1 198 ? -11.995 -7.084 -12.714 1.00 90.94 198 SER A CA 1
ATOM 1488 C C . SER A 1 198 ? -12.713 -6.349 -11.572 1.00 90.94 198 SER A C 1
ATOM 1490 O O . SER A 1 198 ? -12.997 -5.151 -11.694 1.00 90.94 198 SER A O 1
ATOM 1492 N N . SER A 1 199 ? -12.940 -7.008 -10.431 1.00 89.56 199 SER A N 1
ATOM 1493 C CA . SER A 1 199 ? -13.500 -6.386 -9.222 1.00 89.56 199 SER A CA 1
ATOM 1494 C C . SER A 1 199 ? -12.560 -5.340 -8.610 1.00 89.56 199 SER A C 1
ATOM 1496 O O . SER A 1 199 ? -12.994 -4.229 -8.286 1.00 89.56 199 SER A O 1
ATOM 1498 N N . CYS A 1 200 ? -11.263 -5.649 -8.507 1.00 89.62 200 CYS A N 1
ATOM 1499 C CA . CYS A 1 200 ? -10.236 -4.731 -8.014 1.00 89.62 200 CYS A CA 1
ATOM 1500 C C . CYS A 1 200 ? -10.149 -3.472 -8.889 1.00 89.62 200 CYS A C 1
ATOM 1502 O O . CYS A 1 200 ? -10.314 -2.360 -8.387 1.00 89.62 200 CYS A O 1
ATOM 1504 N N . ILE A 1 201 ? -10.007 -3.644 -10.207 1.00 93.31 201 ILE A N 1
ATOM 1505 C CA . ILE A 1 201 ? -9.976 -2.562 -11.200 1.00 93.31 201 ILE A CA 1
ATOM 1506 C C . ILE A 1 201 ? -11.227 -1.693 -11.089 1.00 93.31 201 ILE A C 1
ATOM 1508 O O . ILE A 1 201 ? -11.127 -0.477 -10.926 1.00 93.31 201 ILE A O 1
ATOM 1512 N N . SER A 1 202 ? -12.410 -2.311 -11.115 1.00 92.38 202 SER A N 1
ATOM 1513 C CA . SER A 1 202 ? -13.681 -1.585 -11.012 1.00 92.38 202 SER A CA 1
ATOM 1514 C C . SER A 1 202 ? -13.750 -0.769 -9.725 1.00 92.38 202 SER A C 1
ATOM 1516 O O . SER A 1 202 ? -14.222 0.365 -9.717 1.00 92.38 202 SER A O 1
ATOM 1518 N N . THR A 1 203 ? -13.253 -1.326 -8.625 1.00 91.19 203 THR A N 1
ATOM 1519 C CA . THR A 1 203 ? -13.238 -0.656 -7.329 1.00 91.19 203 THR A CA 1
ATOM 1520 C C . THR A 1 203 ? -12.269 0.526 -7.293 1.00 91.19 203 THR A C 1
ATOM 1522 O O . THR A 1 203 ? -12.645 1.594 -6.810 1.00 91.19 203 THR A O 1
ATOM 1525 N N . LEU A 1 204 ? -11.062 0.375 -7.842 1.00 91.75 204 LEU A N 1
ATOM 1526 C CA . LEU A 1 204 ? -10.069 1.449 -7.951 1.00 91.75 204 LEU A CA 1
ATOM 1527 C C . LEU A 1 204 ? -10.586 2.606 -8.813 1.00 91.75 204 LEU A C 1
ATOM 1529 O O . LEU A 1 204 ? -10.512 3.765 -8.403 1.00 91.75 204 LEU A O 1
ATOM 1533 N N . LEU A 1 205 ? -11.165 2.298 -9.975 1.00 91.88 205 LEU A N 1
ATOM 1534 C CA . LEU A 1 205 ? -11.718 3.302 -10.884 1.00 91.88 205 LEU A CA 1
ATOM 1535 C C . LEU A 1 205 ? -12.920 4.023 -10.262 1.00 91.88 205 LEU A C 1
ATOM 1537 O O . LEU A 1 205 ? -12.971 5.252 -10.273 1.00 91.88 205 LEU A O 1
ATOM 1541 N N . ASN A 1 206 ? -13.841 3.288 -9.629 1.00 91.25 206 ASN A N 1
ATOM 1542 C CA . ASN A 1 206 ? -14.966 3.888 -8.906 1.00 91.25 206 ASN A CA 1
ATOM 1543 C C . ASN A 1 206 ? -14.495 4.787 -7.755 1.00 91.25 206 ASN A C 1
ATOM 1545 O O . ASN A 1 206 ? -15.065 5.856 -7.535 1.00 91.25 206 ASN A O 1
ATOM 1549 N N . PHE A 1 207 ? -13.457 4.373 -7.025 1.00 87.81 207 PHE A N 1
ATOM 1550 C CA . PHE A 1 207 ? -12.869 5.169 -5.952 1.00 87.81 207 PHE A CA 1
ATOM 1551 C C . PHE A 1 207 ? -12.265 6.469 -6.466 1.00 87.81 207 PHE A C 1
ATOM 1553 O O . PHE A 1 207 ? -12.537 7.528 -5.896 1.00 87.81 207 PHE A O 1
ATOM 1560 N N . LYS A 1 208 ? -11.501 6.392 -7.563 1.00 88.06 208 LYS A N 1
ATOM 1561 C CA . LYS A 1 208 ? -10.976 7.568 -8.251 1.00 88.06 208 LYS A CA 1
ATOM 1562 C C . LYS A 1 208 ? -12.123 8.504 -8.619 1.00 88.06 208 LYS A C 1
ATOM 1564 O O . LYS A 1 208 ? -12.165 9.612 -8.094 1.00 88.06 208 LYS A O 1
ATOM 1569 N N . SER A 1 209 ? -13.098 8.045 -9.407 1.00 88.56 209 SER A N 1
ATOM 1570 C CA . SER A 1 209 ? -14.215 8.880 -9.872 1.00 88.56 209 SER A CA 1
ATOM 1571 C C . SER A 1 209 ? -15.043 9.488 -8.734 1.00 88.56 209 SER A C 1
ATOM 1573 O O . SER A 1 209 ? -15.487 10.628 -8.837 1.00 88.56 209 SER A O 1
ATOM 1575 N N . ALA A 1 210 ? -15.238 8.770 -7.623 1.00 87.19 210 ALA A N 1
ATOM 1576 C CA . ALA A 1 210 ? -15.992 9.278 -6.477 1.00 87.19 210 ALA A CA 1
ATOM 1577 C C . ALA A 1 210 ? -15.294 10.441 -5.746 1.00 87.19 210 ALA A C 1
ATOM 1579 O O . ALA A 1 210 ? -15.960 11.209 -5.046 1.00 87.19 210 ALA A O 1
ATOM 1580 N N . LEU A 1 211 ? -13.969 10.562 -5.878 1.00 81.38 211 LEU A N 1
ATOM 1581 C CA . LEU A 1 211 ? -13.134 11.500 -5.122 1.00 81.38 211 LEU A CA 1
ATOM 1582 C C . LEU A 1 211 ? -12.328 12.456 -6.002 1.00 81.38 211 LEU A C 1
ATOM 1584 O O . LEU A 1 211 ? -11.440 13.160 -5.507 1.00 81.38 211 LEU A O 1
ATOM 1588 N N . GLU A 1 212 ? -12.663 12.539 -7.285 1.00 76.94 212 GLU A N 1
ATOM 1589 C CA . GLU A 1 212 ? -12.086 13.534 -8.178 1.00 76.94 212 GLU A CA 1
ATOM 1590 C C . GLU A 1 212 ? -12.348 14.973 -7.686 1.00 76.94 212 GLU A C 1
ATOM 1592 O O . GLU A 1 212 ? -13.399 15.268 -7.102 1.00 76.94 212 GLU A O 1
ATOM 1597 N N . PRO A 1 213 ? -11.382 15.893 -7.882 1.00 76.50 213 PRO A N 1
ATOM 1598 C CA . PRO A 1 213 ? -10.099 15.710 -8.578 1.00 76.50 213 PRO A CA 1
ATOM 1599 C C . PRO A 1 213 ? -8.936 15.255 -7.669 1.00 76.50 213 PRO A C 1
ATOM 1601 O O . PRO A 1 213 ? -7.787 15.349 -8.071 1.00 76.50 213 PRO A O 1
ATOM 1604 N N . LYS A 1 214 ? -9.189 14.823 -6.425 1.00 83.06 214 LYS A N 1
ATOM 1605 C CA . LYS A 1 214 ? -8.130 14.664 -5.404 1.00 83.06 214 LYS A CA 1
ATOM 1606 C C . LYS A 1 214 ? -7.427 13.313 -5.390 1.00 83.06 214 LYS A C 1
ATOM 1608 O O . LYS A 1 214 ? -6.434 13.176 -4.683 1.00 83.06 214 LYS A O 1
ATOM 1613 N N . VAL A 1 215 ? -7.983 12.310 -6.064 1.00 87.94 215 VAL A N 1
ATOM 1614 C CA . VAL A 1 215 ? -7.446 10.947 -6.063 1.00 87.94 215 VAL A CA 1
ATOM 1615 C C . VAL A 1 215 ? -6.885 10.609 -7.436 1.00 87.94 215 VAL A C 1
ATOM 1617 O O . VAL A 1 215 ? -7.597 10.655 -8.443 1.00 87.94 215 VAL A O 1
ATOM 1620 N N . ASN A 1 216 ? -5.618 10.214 -7.441 1.00 88.94 216 ASN A N 1
ATOM 1621 C CA . ASN A 1 216 ? -4.892 9.709 -8.595 1.00 88.94 216 ASN A CA 1
ATOM 1622 C C . ASN A 1 216 ? -4.529 8.237 -8.374 1.00 88.94 216 ASN A C 1
ATOM 1624 O O . ASN A 1 216 ? -4.329 7.794 -7.241 1.00 88.94 216 ASN A O 1
ATOM 1628 N N . LEU A 1 217 ? -4.466 7.475 -9.463 1.00 91.56 217 LEU A N 1
ATOM 1629 C CA . LEU A 1 217 ? -4.059 6.073 -9.447 1.00 91.56 217 LEU A CA 1
ATOM 1630 C C . LEU A 1 217 ? -2.698 5.959 -10.127 1.00 91.56 217 LEU A C 1
ATOM 1632 O O . LEU A 1 217 ? -2.498 6.544 -11.189 1.00 91.56 217 LEU A O 1
ATOM 1636 N N . PHE A 1 218 ? -1.793 5.194 -9.530 1.00 92.56 218 PHE A N 1
ATOM 1637 C CA . PHE A 1 218 ? -0.540 4.783 -10.147 1.00 92.56 218 PHE A CA 1
ATOM 1638 C C . PHE A 1 218 ? -0.484 3.259 -10.117 1.00 92.56 218 PHE A C 1
ATOM 1640 O O . PHE A 1 218 ? -0.456 2.659 -9.045 1.00 92.56 218 PHE A O 1
ATOM 1647 N N . VAL A 1 219 ? -0.565 2.637 -11.288 1.00 94.06 219 VAL A N 1
ATOM 1648 C CA . VAL A 1 219 ? -0.746 1.190 -11.424 1.00 94.06 219 VAL A CA 1
ATOM 1649 C C . VAL A 1 219 ? 0.360 0.646 -12.311 1.00 94.06 219 VAL A C 1
ATOM 1651 O O . VAL A 1 219 ? 0.571 1.167 -13.404 1.00 94.06 219 VAL A O 1
ATOM 1654 N N . THR A 1 220 ? 1.047 -0.396 -11.853 1.00 94.81 220 THR A N 1
ATOM 1655 C CA . THR A 1 220 ? 1.970 -1.181 -12.676 1.00 94.81 220 THR A CA 1
ATOM 1656 C C . THR A 1 220 ? 1.339 -2.536 -12.989 1.00 94.81 220 THR A C 1
ATOM 1658 O O . THR A 1 220 ? 0.617 -3.121 -12.171 1.00 94.81 220 THR A O 1
ATOM 1661 N N . SER A 1 221 ? 1.582 -3.030 -14.198 1.00 94.56 221 SER A N 1
ATOM 1662 C CA . SER A 1 221 ? 1.162 -4.360 -14.625 1.00 94.56 221 SER A CA 1
ATOM 1663 C C . SER A 1 221 ? 1.871 -4.769 -15.905 1.00 94.56 221 SER A C 1
ATOM 1665 O O . SER A 1 221 ? 2.243 -3.915 -16.710 1.00 94.56 221 SER A O 1
ATOM 1667 N N . ARG A 1 222 ? 1.943 -6.074 -16.163 1.00 91.56 222 ARG A N 1
ATOM 1668 C CA . ARG A 1 222 ? 2.143 -6.576 -17.530 1.00 91.56 222 ARG A CA 1
ATOM 1669 C C . ARG A 1 222 ? 0.971 -6.175 -18.432 1.00 91.56 222 ARG A C 1
ATOM 1671 O O . ARG A 1 222 ? -0.167 -6.096 -17.966 1.00 91.56 222 ARG A O 1
ATOM 1678 N N . SER A 1 223 ? 1.242 -5.992 -19.725 1.00 90.44 223 SER A N 1
ATOM 1679 C CA . SER A 1 223 ? 0.190 -5.790 -20.729 1.00 90.44 223 SER A CA 1
ATOM 1680 C C . SER A 1 223 ? -0.658 -7.057 -20.840 1.00 90.44 223 SER A C 1
ATOM 1682 O O . SER A 1 223 ? -0.184 -8.133 -21.219 1.00 90.44 223 SER A O 1
ATOM 1684 N N . LEU A 1 224 ? -1.922 -6.928 -20.447 1.00 91.50 224 LEU A N 1
ATOM 1685 C CA . LEU A 1 224 ? -2.953 -7.950 -20.569 1.00 91.50 224 LEU A CA 1
ATOM 1686 C C . LEU A 1 224 ? -4.196 -7.293 -21.176 1.00 91.50 224 LEU A C 1
ATOM 1688 O O . LEU A 1 224 ? -4.561 -6.202 -20.734 1.00 91.50 224 LEU A O 1
ATOM 1692 N N . PRO A 1 225 ? -4.900 -7.946 -22.123 1.00 92.69 225 PRO A N 1
ATOM 1693 C CA . PRO A 1 225 ? -5.993 -7.308 -22.859 1.00 92.69 225 PRO A CA 1
ATOM 1694 C C . PRO A 1 225 ? -7.099 -6.704 -21.985 1.00 92.69 225 PRO A C 1
ATOM 1696 O O . PRO A 1 225 ? -7.685 -5.689 -22.348 1.00 92.69 225 PRO A O 1
ATOM 1699 N N . ASP A 1 226 ? -7.409 -7.322 -20.846 1.00 92.00 226 ASP A N 1
ATOM 1700 C CA . ASP A 1 226 ? -8.434 -6.838 -19.922 1.00 92.00 226 ASP A CA 1
ATOM 1701 C C . ASP A 1 226 ? -7.975 -5.633 -19.090 1.00 92.00 226 ASP A C 1
ATOM 1703 O O . ASP A 1 226 ? -8.785 -4.751 -18.805 1.00 92.00 226 ASP A O 1
ATOM 1707 N N . ILE A 1 227 ? -6.688 -5.566 -18.738 1.00 94.12 227 ILE A N 1
ATOM 1708 C CA . ILE A 1 227 ? -6.103 -4.406 -18.055 1.00 94.12 227 ILE A CA 1
ATOM 1709 C C . ILE A 1 227 ? -5.991 -3.237 -19.036 1.00 94.12 227 ILE A C 1
ATOM 1711 O O . ILE A 1 227 ? -6.457 -2.138 -18.733 1.00 94.12 227 ILE A O 1
ATOM 1715 N N . ASP A 1 228 ? -5.452 -3.484 -20.231 1.00 93.75 228 ASP A N 1
ATOM 1716 C CA . ASP A 1 228 ? -5.271 -2.462 -21.264 1.00 93.75 228 ASP A CA 1
ATOM 1717 C C . ASP A 1 228 ? -6.616 -1.840 -21.660 1.00 93.75 228 ASP A C 1
ATOM 1719 O O . ASP A 1 228 ? -6.736 -0.620 -21.760 1.00 93.75 228 ASP A O 1
ATOM 1723 N N . GLU A 1 229 ? -7.667 -2.655 -21.801 1.00 94.00 229 GLU A N 1
ATOM 1724 C CA . GLU A 1 229 ? -9.011 -2.154 -22.091 1.00 94.00 229 GLU A CA 1
ATOM 1725 C C . GLU A 1 229 ? -9.589 -1.330 -20.929 1.00 94.00 229 GLU A C 1
ATOM 1727 O O . GLU A 1 229 ? -10.220 -0.294 -21.160 1.00 94.00 229 GLU A O 1
ATOM 1732 N N . ALA A 1 230 ? -9.359 -1.743 -19.677 1.00 93.19 230 ALA A N 1
ATOM 1733 C CA . ALA A 1 230 ? -9.841 -1.011 -18.508 1.00 93.19 230 ALA A CA 1
ATOM 1734 C C . ALA A 1 230 ? -9.181 0.368 -18.350 1.00 93.19 230 ALA A C 1
ATOM 1736 O O . ALA A 1 230 ? -9.838 1.318 -17.917 1.00 93.19 230 ALA A O 1
ATOM 1737 N N . PHE A 1 231 ? -7.905 0.489 -18.725 1.00 92.69 231 PHE A N 1
ATOM 1738 C CA . PHE A 1 231 ? -7.126 1.723 -18.614 1.00 92.69 231 PHE A CA 1
ATOM 1739 C C . PHE A 1 231 ? -6.903 2.439 -19.953 1.00 92.69 231 PHE A C 1
ATOM 1741 O O . PHE A 1 231 ? -6.167 3.418 -19.980 1.00 92.69 231 PHE A O 1
ATOM 1748 N N . ARG A 1 232 ? -7.597 2.054 -21.034 1.00 91.56 232 ARG A N 1
ATOM 1749 C CA . ARG A 1 232 ? -7.386 2.549 -22.415 1.00 91.56 232 ARG A CA 1
ATOM 1750 C C . ARG A 1 232 ? -7.395 4.071 -22.617 1.00 91.56 232 ARG A C 1
ATOM 1752 O O . ARG A 1 232 ? -6.930 4.555 -23.642 1.00 91.56 232 ARG A O 1
ATOM 1759 N N . PHE A 1 233 ? -7.995 4.821 -21.692 1.00 87.25 233 PHE A N 1
ATOM 1760 C CA . PHE A 1 233 ? -8.071 6.289 -21.726 1.00 87.25 233 PHE A CA 1
ATOM 1761 C C . PHE A 1 233 ? -7.191 6.973 -20.673 1.00 87.25 233 PHE A C 1
ATOM 1763 O O . PHE A 1 233 ? -7.306 8.178 -20.466 1.00 87.25 233 PHE A O 1
ATOM 1770 N N . SER A 1 234 ? -6.363 6.207 -19.970 1.00 88.00 234 SER A N 1
ATOM 1771 C CA . SER A 1 234 ? -5.410 6.719 -18.990 1.00 88.00 234 SER A CA 1
ATOM 1772 C C . SER A 1 234 ? -4.072 7.000 -19.667 1.00 88.00 234 SER A C 1
ATOM 1774 O O . SER A 1 234 ? -3.760 6.420 -20.705 1.00 88.00 234 SER A O 1
ATOM 1776 N N . SER A 1 235 ? -3.260 7.868 -19.065 1.00 86.62 235 SER A N 1
ATOM 1777 C CA . SER A 1 235 ? -1.856 7.997 -19.451 1.00 86.62 235 SER A CA 1
ATOM 1778 C C . SER A 1 235 ? -1.116 6.703 -19.105 1.00 86.62 235 SER A C 1
ATOM 1780 O O . SER A 1 235 ? -1.166 6.250 -17.960 1.00 86.62 235 SER A O 1
ATOM 1782 N N . THR A 1 236 ? -0.415 6.131 -20.078 1.00 88.44 236 THR A N 1
ATOM 1783 C CA . THR A 1 236 ? 0.361 4.896 -19.916 1.00 88.44 236 THR A CA 1
ATOM 1784 C C . THR A 1 236 ? 1.799 5.150 -20.340 1.00 88.44 236 THR A C 1
ATOM 1786 O O . THR A 1 236 ? 2.048 5.804 -21.352 1.00 88.44 236 THR A O 1
ATOM 1789 N N . LEU A 1 237 ? 2.742 4.620 -19.565 1.00 88.69 237 LEU A N 1
ATOM 1790 C CA . LEU A 1 237 ? 4.157 4.582 -19.907 1.00 88.69 237 LEU A CA 1
ATOM 1791 C C . LEU A 1 237 ? 4.581 3.119 -19.971 1.00 88.69 237 LEU A C 1
ATOM 1793 O O . LEU A 1 237 ? 4.525 2.416 -18.965 1.00 88.69 237 LEU A O 1
ATOM 1797 N N . GLU A 1 238 ? 4.991 2.676 -21.152 1.00 88.50 238 GLU A N 1
ATOM 1798 C CA . GLU A 1 238 ? 5.581 1.354 -21.329 1.00 88.50 238 GLU A CA 1
ATOM 1799 C C . GLU A 1 238 ? 7.015 1.363 -20.782 1.00 88.50 238 GLU A C 1
ATOM 1801 O O . GLU A 1 238 ? 7.801 2.266 -21.086 1.00 88.50 238 GLU A O 1
ATOM 1806 N N . ILE A 1 239 ? 7.341 0.386 -19.936 1.00 85.56 239 ILE A N 1
ATOM 1807 C CA . ILE A 1 239 ? 8.658 0.240 -19.313 1.00 85.56 239 ILE A CA 1
ATOM 1808 C C . ILE A 1 239 ? 9.250 -1.064 -19.831 1.00 85.56 239 ILE A C 1
ATOM 1810 O O . ILE A 1 239 ? 8.831 -2.126 -19.391 1.00 85.56 239 ILE A O 1
ATOM 1814 N N . ASN A 1 240 ? 10.232 -0.956 -20.723 1.00 85.06 240 ASN A N 1
ATOM 1815 C CA . ASN A 1 240 ? 10.926 -2.098 -21.312 1.00 85.06 240 ASN A CA 1
ATOM 1816 C C . ASN A 1 240 ? 12.425 -1.983 -21.032 1.00 85.06 240 ASN A C 1
ATOM 1818 O O . ASN A 1 240 ? 13.010 -0.900 -21.185 1.00 85.06 240 ASN A O 1
ATOM 1822 N N . ALA A 1 241 ? 13.061 -3.084 -20.636 1.00 87.06 241 ALA A N 1
ATOM 1823 C CA . ALA A 1 241 ? 14.509 -3.113 -20.478 1.00 87.06 241 ALA A CA 1
ATOM 1824 C C . ALA A 1 241 ? 15.190 -3.061 -21.853 1.00 87.06 241 ALA A C 1
ATOM 1826 O O . ALA A 1 241 ? 14.853 -3.821 -22.756 1.00 87.06 241 ALA A O 1
ATOM 1827 N N . THR A 1 242 ? 16.193 -2.199 -22.033 1.00 88.69 242 THR A N 1
ATOM 1828 C CA . THR A 1 242 ? 16.977 -2.241 -23.276 1.00 88.69 242 THR A CA 1
ATOM 1829 C C . THR A 1 242 ? 17.956 -3.414 -23.254 1.00 88.69 242 THR A C 1
ATOM 1831 O O . THR A 1 242 ? 18.401 -3.840 -22.185 1.00 88.69 242 THR A O 1
ATOM 1834 N N . ASP A 1 243 ? 18.413 -3.869 -24.424 1.00 89.69 243 ASP A N 1
ATOM 1835 C CA . ASP A 1 243 ? 19.505 -4.851 -24.537 1.00 89.69 243 ASP A CA 1
ATOM 1836 C C . ASP A 1 243 ? 20.727 -4.471 -23.687 1.00 89.69 243 ASP A C 1
ATOM 1838 O O . ASP A 1 243 ? 21.418 -5.330 -23.137 1.00 89.69 243 ASP A O 1
ATOM 1842 N N . SER A 1 244 ? 21.004 -3.166 -23.563 1.00 89.50 244 SER A N 1
ATOM 1843 C CA . SER A 1 244 ? 22.100 -2.668 -22.735 1.00 89.50 244 SER A CA 1
ATOM 1844 C C . SER A 1 244 ? 21.837 -2.869 -21.245 1.00 89.50 244 SER A C 1
ATOM 1846 O O . SER A 1 244 ? 22.779 -3.179 -20.514 1.00 89.50 244 SER A O 1
ATOM 1848 N N . ASP A 1 245 ? 20.600 -2.688 -20.793 1.00 89.81 245 ASP A N 1
ATOM 1849 C CA . ASP A 1 245 ? 20.212 -2.869 -19.394 1.00 89.81 245 ASP A CA 1
ATOM 1850 C C . ASP A 1 245 ? 20.248 -4.349 -19.019 1.00 89.81 245 ASP A C 1
ATOM 1852 O O . ASP A 1 245 ? 20.871 -4.714 -18.018 1.00 89.81 245 ASP A O 1
ATOM 1856 N N . VAL A 1 246 ? 19.693 -5.209 -19.880 1.00 89.06 246 VAL A N 1
ATOM 1857 C CA . VAL A 1 246 ? 19.744 -6.668 -19.725 1.00 89.06 246 VAL A CA 1
ATOM 1858 C C . VAL A 1 246 ? 21.192 -7.153 -19.695 1.00 89.06 246 VAL A C 1
ATOM 1860 O O . VAL A 1 246 ? 21.575 -7.893 -18.789 1.00 89.06 246 VAL A O 1
ATOM 1863 N N . ARG A 1 247 ? 22.036 -6.692 -20.627 1.00 89.12 247 ARG A N 1
ATOM 1864 C CA . ARG A 1 247 ? 23.464 -7.040 -20.654 1.00 89.12 247 ARG A CA 1
ATOM 1865 C C . ARG A 1 247 ? 24.167 -6.655 -19.354 1.00 89.12 247 ARG A C 1
ATOM 1867 O O . ARG A 1 247 ? 24.809 -7.507 -18.746 1.00 89.12 247 ARG A O 1
ATOM 1874 N N . LYS A 1 248 ? 24.017 -5.402 -18.905 1.00 90.25 248 LYS A N 1
ATOM 1875 C CA . LYS A 1 248 ? 24.620 -4.925 -17.646 1.00 90.25 248 LYS A CA 1
ATOM 1876 C C . LYS A 1 248 ? 24.159 -5.756 -16.454 1.00 90.25 248 LYS A C 1
ATOM 1878 O O . LYS A 1 248 ? 24.964 -6.067 -15.579 1.00 90.25 248 LYS A O 1
ATOM 1883 N N . PHE A 1 249 ? 22.874 -6.109 -16.409 1.00 88.12 249 PHE A N 1
ATOM 1884 C CA . PHE A 1 249 ? 22.329 -6.950 -15.354 1.00 88.12 249 PHE A CA 1
ATOM 1885 C C . PHE A 1 249 ? 22.978 -8.337 -15.358 1.00 88.12 249 PHE A C 1
ATOM 1887 O O . PHE A 1 249 ? 23.453 -8.783 -14.311 1.00 88.12 249 PHE A O 1
ATOM 1894 N N . VAL A 1 250 ? 23.039 -8.998 -16.518 1.00 87.50 250 VAL A N 1
ATOM 1895 C CA . VAL A 1 250 ? 23.631 -10.335 -16.635 1.00 87.50 250 VAL A CA 1
ATOM 1896 C C . VAL A 1 250 ? 25.109 -10.299 -16.267 1.00 87.50 250 VAL A C 1
ATOM 1898 O O . VAL A 1 250 ? 25.513 -11.077 -15.416 1.00 87.50 250 VAL A O 1
ATOM 1901 N N . GLU A 1 251 ? 25.899 -9.368 -16.798 1.00 86.88 251 GLU A N 1
ATOM 1902 C CA . GLU A 1 251 ? 27.336 -9.249 -16.494 1.00 86.88 251 GLU A CA 1
ATOM 1903 C C . GLU A 1 251 ? 27.604 -8.983 -14.999 1.00 86.88 251 GLU A C 1
ATOM 1905 O O . GLU A 1 251 ? 28.552 -9.516 -14.424 1.00 86.88 251 GLU A O 1
ATOM 1910 N N . ALA A 1 252 ? 26.747 -8.215 -14.318 1.00 86.62 252 ALA A N 1
ATOM 1911 C CA . ALA A 1 252 ? 26.894 -7.956 -12.884 1.00 86.62 252 ALA A CA 1
ATOM 1912 C C . ALA A 1 252 ? 26.583 -9.181 -11.997 1.00 86.62 252 ALA A C 1
ATOM 1914 O O . ALA A 1 252 ? 27.110 -9.291 -10.885 1.00 86.62 252 ALA A O 1
ATOM 1915 N N . HIS A 1 253 ? 25.732 -10.100 -12.463 1.00 85.62 253 HIS A N 1
ATOM 1916 C CA . HIS A 1 253 ? 25.257 -11.249 -11.679 1.00 85.62 253 HIS A CA 1
ATOM 1917 C C . HIS A 1 253 ? 25.859 -12.586 -12.131 1.00 85.62 253 HIS A C 1
ATOM 1919 O O . HIS A 1 253 ? 25.960 -13.519 -11.329 1.00 85.62 253 HIS A O 1
ATOM 1925 N N . ALA A 1 254 ? 26.313 -12.681 -13.380 1.00 77.31 254 ALA A N 1
ATOM 1926 C CA . ALA A 1 254 ? 26.894 -13.872 -13.981 1.00 77.31 254 ALA A CA 1
ATOM 1927 C C . ALA A 1 254 ? 28.062 -14.436 -13.160 1.00 77.31 254 ALA A C 1
ATOM 1929 O O . ALA A 1 254 ? 28.034 -15.639 -12.908 1.00 77.31 254 ALA A O 1
ATOM 1930 N N . PRO A 1 255 ? 29.007 -13.648 -12.606 1.00 74.69 255 PRO A N 1
ATOM 1931 C CA . PRO A 1 255 ? 30.079 -14.197 -11.770 1.00 74.69 255 PRO A CA 1
ATOM 1932 C C . PRO A 1 255 ? 29.576 -14.953 -10.529 1.00 74.69 255 PRO A C 1
ATOM 1934 O O . PRO A 1 255 ? 30.178 -15.942 -10.105 1.00 74.69 255 PRO A O 1
ATOM 1937 N N . GLN A 1 256 ? 28.444 -14.541 -9.949 1.00 73.88 256 GLN A N 1
ATOM 1938 C CA . GLN A 1 256 ? 27.865 -15.207 -8.776 1.00 73.88 256 GLN A CA 1
ATOM 1939 C C . GLN A 1 256 ? 27.258 -16.573 -9.132 1.00 73.88 256 GLN A C 1
ATOM 1941 O O . GLN A 1 256 ? 27.279 -17.492 -8.313 1.00 73.88 256 GLN A O 1
ATOM 1946 N N . VAL A 1 257 ? 26.749 -16.716 -10.358 1.00 69.75 257 VAL A N 1
ATOM 1947 C CA . VAL A 1 257 ? 26.068 -17.922 -10.854 1.00 69.75 257 VAL A CA 1
ATOM 1948 C C . VAL A 1 257 ? 27.046 -18.872 -11.557 1.00 69.75 257 VAL A C 1
ATOM 1950 O O . VAL A 1 257 ? 27.029 -20.081 -11.322 1.00 69.75 257 VAL A O 1
ATOM 1953 N N . LEU A 1 258 ? 27.928 -18.322 -12.392 1.00 68.19 258 LEU A N 1
ATOM 1954 C CA . LEU A 1 258 ? 28.861 -19.042 -13.258 1.00 68.19 258 LEU A CA 1
ATOM 1955 C C . LEU A 1 258 ? 30.172 -19.419 -12.565 1.00 68.19 258 LEU A C 1
ATOM 1957 O O . LEU A 1 258 ? 30.835 -20.332 -13.037 1.00 68.19 258 LEU A O 1
ATOM 1961 N N . SER A 1 259 ? 30.515 -18.840 -11.406 1.00 63.91 259 SER A N 1
ATOM 1962 C CA . SER A 1 259 ? 31.688 -19.272 -10.612 1.00 63.91 259 SER A CA 1
ATOM 1963 C C . SER A 1 259 ? 31.654 -20.748 -10.185 1.00 63.91 259 SER A C 1
ATOM 1965 O O . SER A 1 259 ?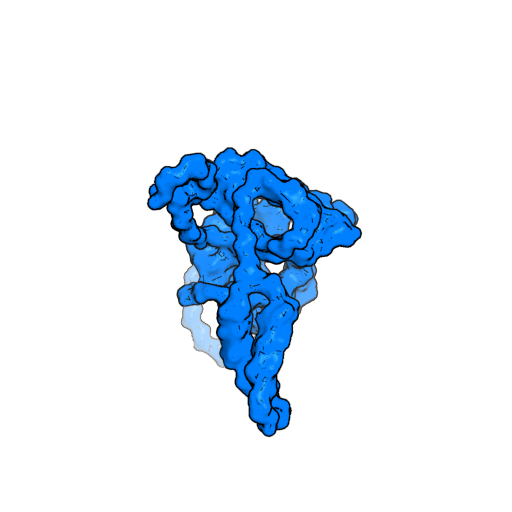 32.655 -21.278 -9.704 1.00 63.91 259 SER A O 1
ATOM 1967 N N . ARG A 1 260 ? 30.512 -21.430 -10.353 1.00 60.56 260 ARG A N 1
ATOM 1968 C CA . ARG A 1 260 ? 30.322 -22.863 -10.075 1.00 60.56 260 ARG A CA 1
ATOM 1969 C C . ARG A 1 260 ? 30.337 -23.753 -11.319 1.00 60.56 260 ARG A C 1
ATOM 1971 O O . ARG A 1 260 ? 30.251 -24.973 -11.179 1.00 60.56 260 ARG A O 1
ATOM 1978 N N . ILE A 1 261 ? 30.409 -23.174 -12.515 1.00 61.84 261 ILE A N 1
ATOM 1979 C CA . ILE A 1 261 ? 30.342 -23.885 -13.791 1.00 61.84 261 ILE A CA 1
ATOM 1980 C C . ILE A 1 261 ? 31.710 -23.753 -14.467 1.00 61.84 261 ILE A C 1
ATOM 1982 O O . ILE A 1 261 ? 32.280 -22.674 -14.523 1.00 61.84 261 ILE A O 1
ATOM 1986 N N . ILE A 1 262 ? 32.238 -24.902 -14.894 1.00 59.84 262 ILE A N 1
ATOM 1987 C CA . ILE A 1 262 ? 33.543 -25.153 -15.531 1.00 59.84 262 ILE A CA 1
ATOM 1988 C C . ILE A 1 262 ? 34.111 -23.921 -16.258 1.00 59.84 262 ILE A C 1
ATOM 1990 O O . ILE A 1 262 ? 33.424 -23.377 -17.121 1.00 59.84 262 ILE A O 1
ATOM 1994 N N . GLU A 1 263 ? 35.375 -23.566 -15.965 1.00 64.50 263 GLU A N 1
ATOM 1995 C CA . GLU A 1 263 ? 36.189 -22.551 -16.664 1.00 64.50 263 GLU A CA 1
ATOM 1996 C C . GLU A 1 263 ? 36.204 -22.816 -18.178 1.00 64.50 263 GLU A C 1
ATOM 1998 O O . GLU A 1 263 ? 37.070 -23.504 -18.717 1.00 64.50 263 GLU A O 1
ATOM 2003 N N . THR A 1 264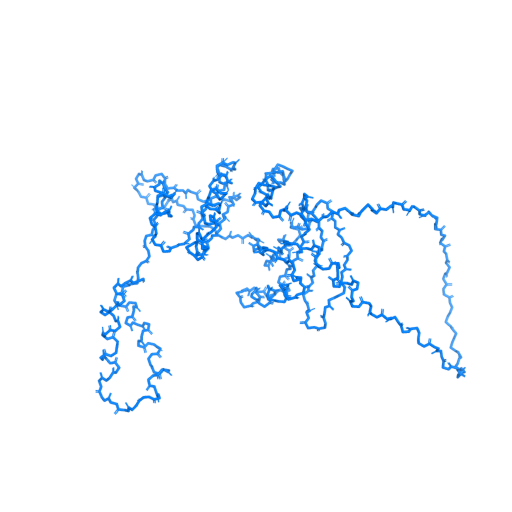 ? 35.179 -22.324 -18.864 1.00 68.69 264 THR A N 1
ATOM 2004 C CA . THR A 1 264 ? 35.015 -22.439 -20.307 1.00 68.69 264 THR A CA 1
ATOM 2005 C C . THR A 1 264 ? 35.145 -21.036 -20.866 1.00 68.69 264 THR A C 1
ATOM 2007 O O . THR A 1 264 ? 34.268 -20.196 -20.653 1.00 68.69 264 THR A O 1
ATOM 2010 N N . ASP A 1 265 ? 36.247 -20.781 -21.567 1.00 74.00 265 ASP A N 1
ATOM 2011 C CA . ASP A 1 265 ? 36.501 -19.488 -22.198 1.00 74.00 265 ASP A CA 1
ATOM 2012 C C . ASP A 1 265 ? 35.329 -19.093 -23.111 1.00 74.00 265 ASP A C 1
ATOM 2014 O O . ASP A 1 265 ? 34.898 -19.861 -23.973 1.00 74.00 265 ASP A O 1
ATOM 2018 N N . GLY A 1 266 ? 34.795 -17.885 -22.911 1.00 76.38 266 GLY A N 1
ATOM 2019 C CA . GLY A 1 266 ? 33.698 -17.335 -23.714 1.00 76.38 266 GLY A CA 1
ATOM 2020 C C . GLY A 1 266 ? 32.287 -17.806 -23.338 1.00 76.38 266 GLY A C 1
ATOM 2021 O O . GLY A 1 266 ? 31.330 -17.352 -23.965 1.00 76.38 266 GLY A O 1
ATOM 2022 N N . LEU A 1 267 ? 32.122 -18.659 -22.317 1.00 79.94 267 LEU A N 1
ATOM 2023 C CA . LEU A 1 267 ? 30.797 -19.087 -21.845 1.00 79.94 267 LEU A CA 1
ATOM 2024 C C . LEU A 1 267 ? 29.964 -17.913 -21.317 1.00 79.94 267 LEU A C 1
ATOM 2026 O O . LEU A 1 267 ? 28.774 -17.845 -21.601 1.00 79.94 267 LEU A O 1
ATOM 2030 N N . GLU A 1 268 ? 30.582 -16.981 -20.592 1.00 77.50 268 GLU A N 1
ATOM 2031 C CA . GLU A 1 268 ? 29.899 -15.797 -20.059 1.00 77.50 268 GLU A CA 1
ATOM 2032 C C . GLU A 1 268 ? 29.322 -14.924 -21.181 1.00 77.50 268 GLU A C 1
ATOM 2034 O O . GLU A 1 268 ? 28.131 -14.636 -21.172 1.00 77.50 268 GLU A O 1
ATOM 2039 N N . GLU A 1 269 ? 30.115 -14.604 -22.208 1.00 84.50 269 GLU A N 1
ATOM 2040 C CA . GLU A 1 269 ? 29.633 -13.826 -23.358 1.00 84.50 269 GLU A CA 1
ATOM 2041 C C . GLU A 1 269 ? 28.534 -14.568 -24.132 1.00 84.50 269 GLU A C 1
ATOM 2043 O O . GLU A 1 269 ? 27.549 -13.964 -24.559 1.00 84.50 269 GLU A O 1
ATOM 2048 N N . ALA A 1 270 ? 28.663 -15.890 -24.288 1.00 84.94 270 ALA A N 1
ATOM 2049 C CA . ALA A 1 270 ? 27.643 -16.702 -24.944 1.00 84.94 270 ALA A CA 1
ATOM 2050 C C . ALA A 1 270 ? 26.320 -16.706 -24.159 1.00 84.94 270 ALA A C 1
ATOM 2052 O O . ALA A 1 270 ? 25.252 -16.579 -24.763 1.00 84.94 270 ALA A O 1
ATOM 2053 N N . VAL A 1 271 ? 26.382 -16.818 -22.828 1.00 84.38 271 VAL A N 1
ATOM 2054 C CA . VAL A 1 271 ? 25.210 -16.747 -21.945 1.00 84.38 271 VAL A CA 1
ATOM 2055 C C . VAL A 1 271 ? 24.589 -15.357 -22.002 1.00 84.38 271 VAL A C 1
ATOM 2057 O O . VAL A 1 271 ? 23.397 -15.258 -22.271 1.00 84.38 271 VAL A O 1
ATOM 2060 N N . THR A 1 272 ? 25.379 -14.295 -21.833 1.00 85.44 272 THR A N 1
ATOM 2061 C CA . THR A 1 272 ? 24.902 -12.906 -21.889 1.00 85.44 272 THR A CA 1
ATOM 2062 C C . THR A 1 272 ? 24.184 -12.618 -23.195 1.00 85.44 272 THR A C 1
ATOM 2064 O O . THR A 1 272 ? 23.057 -12.129 -23.176 1.00 85.44 272 THR A O 1
ATOM 2067 N N . LYS A 1 273 ? 24.784 -12.983 -24.333 1.00 86.94 273 LYS A N 1
ATOM 2068 C CA . LYS A 1 273 ? 24.153 -12.799 -25.639 1.00 86.94 273 LYS A CA 1
ATOM 2069 C C . LYS A 1 273 ? 22.856 -13.598 -25.773 1.00 86.94 273 LYS A C 1
ATOM 2071 O O . LYS A 1 273 ? 21.854 -13.047 -26.206 1.00 86.94 273 LYS A O 1
ATOM 2076 N N . THR A 1 274 ? 22.869 -14.873 -25.382 1.00 88.19 274 THR A N 1
ATOM 2077 C CA . THR A 1 274 ? 21.678 -15.734 -25.472 1.00 88.19 274 THR A CA 1
ATOM 2078 C C . THR A 1 274 ? 20.538 -15.198 -24.617 1.00 88.19 274 THR A C 1
ATOM 2080 O O . THR A 1 274 ? 19.390 -15.254 -25.040 1.00 88.19 274 THR A O 1
ATOM 2083 N N . VAL A 1 275 ? 20.847 -14.683 -23.423 1.00 86.12 275 VAL A N 1
ATOM 2084 C CA . VAL A 1 275 ? 19.850 -14.056 -22.559 1.00 86.12 275 VAL A CA 1
ATOM 2085 C C . VAL A 1 275 ? 19.307 -12.813 -23.246 1.00 86.12 275 VAL A C 1
ATOM 2087 O O . VAL A 1 275 ? 18.113 -12.798 -23.493 1.00 86.12 275 VAL A O 1
ATOM 2090 N N . VAL A 1 276 ? 20.146 -11.844 -23.636 1.00 86.50 276 VAL A N 1
ATOM 2091 C CA . VAL A 1 276 ? 19.713 -10.606 -24.322 1.00 86.50 276 VAL A CA 1
ATOM 2092 C C . VAL A 1 276 ? 18.801 -10.903 -25.517 1.00 86.50 276 VAL A C 1
ATOM 2094 O O . VAL A 1 276 ? 17.705 -10.358 -25.582 1.00 86.50 276 VAL A O 1
ATOM 2097 N N . ASP A 1 277 ? 19.198 -11.834 -26.389 1.00 86.19 277 ASP A N 1
ATOM 2098 C CA . ASP A 1 277 ? 18.414 -12.225 -27.568 1.00 86.19 277 ASP A CA 1
ATOM 2099 C C . ASP A 1 277 ? 17.063 -12.887 -27.198 1.00 86.19 277 ASP A C 1
ATOM 2101 O O . ASP A 1 277 ? 16.135 -12.887 -28.004 1.00 86.19 277 ASP A O 1
ATOM 2105 N N . ALA A 1 278 ? 16.948 -13.487 -26.007 1.00 86.00 278 ALA A N 1
ATOM 2106 C CA . ALA A 1 278 ? 15.754 -14.199 -25.550 1.00 86.00 278 ALA A CA 1
ATOM 2107 C C . ALA A 1 278 ? 14.791 -13.347 -24.710 1.00 86.00 278 ALA A C 1
ATOM 2109 O O . ALA A 1 278 ? 13.613 -13.698 -24.641 1.00 86.00 278 ALA A O 1
ATOM 2110 N N . VAL A 1 279 ? 15.266 -12.289 -24.036 1.00 79.94 279 VAL A N 1
ATOM 2111 C CA . VAL A 1 279 ? 14.412 -11.485 -23.139 1.00 79.94 279 VAL A CA 1
ATOM 2112 C C . VAL A 1 279 ? 13.524 -10.503 -23.908 1.00 79.94 279 VAL A C 1
ATOM 2114 O O . VAL A 1 279 ? 12.538 -10.064 -23.333 1.00 79.94 279 VAL A O 1
ATOM 2117 N N . ASP A 1 280 ? 13.863 -10.169 -25.165 1.00 68.38 280 ASP A N 1
ATOM 2118 C CA . ASP A 1 280 ? 13.133 -9.225 -26.047 1.00 68.38 280 ASP A CA 1
ATOM 2119 C C . ASP A 1 280 ? 12.615 -7.976 -25.306 1.00 68.38 280 ASP A C 1
ATOM 2121 O O . ASP A 1 280 ? 11.496 -7.515 -25.503 1.00 68.38 280 ASP A O 1
ATOM 2125 N N . GLY A 1 281 ? 13.439 -7.475 -24.382 1.00 61.09 281 GLY A N 1
ATOM 2126 C CA . GLY A 1 281 ? 13.150 -6.300 -23.572 1.00 61.09 281 GLY A CA 1
ATOM 2127 C C . GLY A 1 281 ? 11.998 -6.400 -22.567 1.00 61.09 281 GLY A C 1
ATOM 2128 O O . GLY A 1 281 ? 11.423 -5.346 -22.309 1.00 61.09 281 GLY A O 1
ATOM 2129 N N . MET A 1 282 ? 11.685 -7.594 -22.012 1.00 53.25 282 MET A N 1
ATOM 2130 C CA . MET A 1 282 ? 10.698 -7.771 -20.914 1.00 53.25 282 MET A CA 1
ATOM 2131 C C . MET A 1 282 ? 10.629 -6.595 -19.937 1.00 53.25 282 MET A C 1
ATOM 2133 O O . MET A 1 282 ? 11.705 -6.078 -19.539 1.00 53.25 282 MET A O 1
#

Organism: NCBI:txid1095194

Mean predicted aligned error: 14.53 Å

pLDDT: mean 75.7, std 23.22, range [24.12, 98.25]

Sequence (282 aa):
MDIERLRKSIGQFWQTTLKGADEELPGTKSTTTKTADGVEDGSSEWGMIDDGSCAEQETYSYNSDEFETQRDQYSVGWLCALPIEQTAAKAMLDEEHPELPNPPNDNNAYTLGSVGKHNVVIVCLPKGTIGTVAAAQTAANMITTFPKLKFLLMVGVGGGVPSGFEFDDDEGTDIRLGDIVVVVDGLDECQEADGCRSSCISTLLNFKSALEPKVNLFVTSRSLPDIDEAFRFSSTLEINATDSDVRKFVEAHAPQVLSRIIETDGLEEAVTKTVVDAVDGM

Foldseek 3Di:
DDPVVVLVLVLVLVVQLCPVPDDDDDDDDDDDDDDDDDDDDDDDDDDDDDDDDPDPPPPPPPPPVVLLVVLQQAAEEEEEADPVQLVSVVVSFPFWDDDGDFDPVAPWDWTWGDRNNHTYIYTYFPPPDGDDVSRVVNVVSSCVRRVNHNYYDYDYDDDDDAPDDDDDPPPDLGDDPQAAEDEEEALVVQDPPPPRSVSVLVSLVVSPVVDPPRYHYHYDYDDDPVVCVSCVPPDDDDQFAALVNLLVVLVVCVCVVCVPPDPDPCPSVVVSVVRSVPRVRD